Protein AF-0000000087634296 (afdb_homodimer)

Sequence (290 aa):
ILSIIIIHYAPITDTGCQATNPSPQCDLANGWMTYGSNCYKFKSDTRKSWTSARHDCVADGADLVSITSQSPTGISMWMGGHDSMTEGGWEWTDGSPFRFIHWNAGNPDDYYGEDCLSMLINSGYWNDDNCEYKRGYICKRRGEKILSIIIIHYAPITDTGCQATNPSPQCDLANGWMTYGSNCYKFKSDTRKSWTSARHDCVADGADLVSITSQSPTGISMWMGGHDSMTEGGWEWTDGSPFRFIHWNAGNPDDYYGEDCLSMLINSGYWNDDNCEYKRGYICKRRGEK

pLDDT: mean 82.06, std 21.48, range [31.44, 98.88]

Secondary structure (DSSP, 8-state):
------------------------B--GGGT-EEETTEEEEEEEEEEE-HHHHHHHHHHTT-EE----S--S-PPEEEEEEE-SSSTT--EETT--------BPTT-S--TTS--EEEEETTT--EEEE-TTS-EEEEEEEEPP-/---------------------------GGGT-EEETTEEEEEEEEEEE-HHHHHHHHHHTT-EE----S--S---EEEEEEE-SSSTT--EETT--------BPTT-S--TTS--EEEEETTT--EEEE-TTS-EEEEEEEEPB-

Structure (mmCIF, N/CA/C/O backbone):
data_AF-0000000087634296-model_v1
#
loop_
_entity.id
_entity.type
_entity.pdbx_description
1 polymer 'C-type lectin domain-containing protein'
#
loop_
_atom_site.group_PDB
_atom_site.id
_atom_site.type_symbol
_atom_site.label_atom_id
_atom_site.label_alt_id
_atom_site.label_comp_id
_atom_site.label_asym_id
_atom_site.label_entity_id
_atom_site.label_seq_id
_atom_site.pdbx_PDB_ins_code
_atom_site.Cartn_x
_atom_site.Cartn_y
_atom_site.Cartn_z
_atom_site.occupancy
_atom_site.B_iso_or_equiv
_atom_site.auth_seq_id
_atom_site.auth_comp_id
_atom_site.auth_asym_id
_atom_site.auth_atom_id
_atom_site.pdbx_PDB_model_num
ATOM 1 N N . ILE A 1 1 ? 64.812 -37.188 -23.391 1 34.44 1 ILE A N 1
ATOM 2 C CA . ILE A 1 1 ? 64.438 -36.875 -22.031 1 34.44 1 ILE A CA 1
ATOM 3 C C . ILE A 1 1 ? 63.656 -35.562 -22.016 1 34.44 1 ILE A C 1
ATOM 5 O O . ILE A 1 1 ? 64.25 -34.5 -22.219 1 34.44 1 ILE A O 1
ATOM 9 N N . LEU A 1 2 ? 62.469 -35.469 -22.719 1 37.34 2 LEU A N 1
ATOM 10 C CA . LEU A 1 2 ? 61.594 -34.344 -22.922 1 37.34 2 LEU A CA 1
ATOM 11 C C . LEU A 1 2 ? 61 -33.844 -21.594 1 37.34 2 LEU A C 1
ATOM 13 O O . LEU A 1 2 ? 60.312 -34.594 -20.906 1 37.34 2 LEU A O 1
ATOM 17 N N . SER A 1 3 ? 61.75 -33.031 -20.891 1 34.69 3 SER A N 1
ATOM 18 C CA . SER A 1 3 ? 61.375 -32.438 -19.609 1 34.69 3 SER A CA 1
ATOM 19 C C . SER A 1 3 ? 60.031 -31.703 -19.703 1 34.69 3 SER A C 1
ATOM 21 O O . SER A 1 3 ? 59.906 -30.75 -20.484 1 34.69 3 SER A O 1
ATOM 23 N N . ILE A 1 4 ? 58.969 -32.438 -19.594 1 39.84 4 ILE A N 1
ATOM 24 C CA . ILE A 1 4 ? 57.625 -31.859 -19.547 1 39.84 4 ILE A CA 1
ATOM 25 C C . ILE A 1 4 ? 57.531 -30.875 -18.391 1 39.84 4 ILE A C 1
ATOM 27 O O . ILE A 1 4 ? 57.75 -31.234 -17.234 1 39.84 4 ILE A O 1
ATOM 31 N N . ILE A 1 5 ? 57.906 -29.641 -18.641 1 38.75 5 ILE A N 1
ATOM 32 C CA . ILE A 1 5 ? 57.719 -28.625 -17.609 1 38.75 5 ILE A CA 1
ATOM 33 C C . ILE A 1 5 ? 56.25 -28.625 -17.156 1 38.75 5 ILE A C 1
ATOM 35 O O . ILE A 1 5 ? 55.344 -28.375 -17.938 1 38.75 5 ILE A O 1
ATOM 39 N N . ILE A 1 6 ? 55.938 -29.453 -16.203 1 37.41 6 ILE A N 1
ATOM 40 C CA . ILE A 1 6 ? 54.625 -29.406 -15.57 1 37.41 6 ILE A CA 1
ATOM 41 C C . ILE A 1 6 ? 54.375 -28.031 -14.945 1 37.41 6 ILE A C 1
ATOM 43 O O . ILE A 1 6 ? 55.094 -27.625 -14.039 1 37.41 6 ILE A O 1
ATOM 47 N N . ILE A 1 7 ? 54.062 -27.062 -15.766 1 38.34 7 ILE A N 1
ATOM 48 C CA . ILE A 1 7 ? 53.656 -25.828 -15.117 1 38.34 7 ILE A CA 1
ATOM 49 C C . ILE A 1 7 ? 52.562 -26.094 -14.109 1 38.34 7 ILE A C 1
ATOM 51 O O . ILE A 1 7 ? 51.5 -26.594 -14.477 1 38.34 7 ILE A O 1
ATOM 55 N N . HIS A 1 8 ? 52.938 -26.406 -12.891 1 35.78 8 HIS A N 1
ATOM 56 C CA . HIS A 1 8 ? 51.969 -26.422 -11.82 1 35.78 8 HIS A CA 1
ATOM 57 C C . HIS A 1 8 ? 51.188 -25.109 -11.758 1 35.78 8 HIS A C 1
ATOM 59 O O . HIS A 1 8 ? 51.781 -24.047 -11.523 1 35.78 8 HIS A O 1
ATOM 65 N N . TYR A 1 9 ? 50.25 -24.859 -12.656 1 32.81 9 TYR A N 1
ATOM 66 C CA . TYR A 1 9 ? 49.406 -23.719 -12.359 1 32.81 9 TYR A CA 1
ATOM 67 C C . TYR A 1 9 ? 48.906 -23.766 -10.914 1 32.81 9 TYR A C 1
ATOM 69 O O . TYR A 1 9 ? 48.312 -24.75 -10.5 1 32.81 9 TYR A O 1
ATOM 77 N N . ALA A 1 10 ? 49.688 -23.219 -9.992 1 38.09 10 ALA A N 1
ATOM 78 C CA . ALA A 1 10 ? 49.125 -23.047 -8.664 1 38.09 10 ALA A CA 1
ATOM 79 C C . ALA A 1 10 ? 47.719 -22.5 -8.742 1 38.09 10 ALA A C 1
ATOM 81 O O . ALA A 1 10 ? 47.406 -21.656 -9.586 1 38.09 10 ALA A O 1
ATOM 82 N N . PRO A 1 11 ? 46.75 -23.328 -8.367 1 34.91 11 PRO A N 1
ATOM 83 C CA . PRO A 1 11 ? 45.375 -22.781 -8.352 1 34.91 11 PRO A CA 1
ATOM 84 C C . PRO A 1 11 ? 45.344 -21.375 -7.754 1 34.91 11 PRO A C 1
ATOM 86 O O . PRO A 1 11 ? 46.031 -21.094 -6.777 1 34.91 11 PRO A O 1
ATOM 89 N N . ILE A 1 12 ? 45.281 -20.328 -8.594 1 35.78 12 ILE A N 1
ATOM 90 C CA . ILE A 1 12 ? 44.938 -19.016 -8.062 1 35.78 12 ILE A CA 1
ATOM 91 C C . ILE A 1 12 ? 43.875 -19.156 -6.977 1 35.78 12 ILE A C 1
ATOM 93 O O . ILE A 1 12 ? 42.812 -19.719 -7.215 1 35.78 12 ILE A O 1
ATOM 97 N N . THR A 1 13 ? 44.344 -19.453 -5.777 1 33.75 13 THR A N 1
ATOM 98 C CA . THR A 1 13 ? 43.406 -19.281 -4.668 1 33.75 13 THR A CA 1
ATOM 99 C C . THR A 1 13 ? 42.625 -17.984 -4.824 1 33.75 13 THR A C 1
ATOM 101 O O . THR A 1 13 ? 43.188 -16.891 -4.848 1 33.75 13 THR A O 1
ATOM 104 N N . ASP A 1 14 ? 41.75 -17.969 -5.828 1 31.44 14 ASP A N 1
ATOM 105 C CA . ASP A 1 14 ? 40.812 -16.875 -5.816 1 31.44 14 ASP A CA 1
ATOM 106 C C . ASP A 1 14 ? 40.406 -16.5 -4.391 1 31.44 14 ASP A C 1
ATOM 108 O O . ASP A 1 14 ? 39.625 -17.203 -3.742 1 31.44 14 ASP A O 1
ATOM 112 N N . THR A 1 15 ? 41.406 -16.031 -3.613 1 33.38 15 THR A N 1
ATOM 113 C CA . THR A 1 15 ? 41.25 -15.57 -2.24 1 33.38 15 THR A CA 1
ATOM 114 C C . THR A 1 15 ? 39.906 -14.852 -2.062 1 33.38 15 THR A C 1
ATOM 116 O O . THR A 1 15 ? 39.156 -15.156 -1.139 1 33.38 15 THR A O 1
ATOM 119 N N . GLY A 1 16 ? 40.031 -13.445 -2.141 1 33.62 16 GLY A N 1
ATOM 120 C CA . GLY A 1 16 ? 39.344 -12.453 -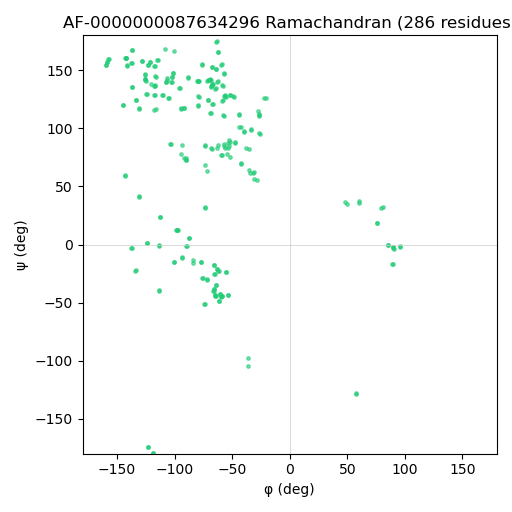1.316 1 33.62 16 GLY A CA 1
ATOM 121 C C . GLY A 1 16 ? 37.875 -12.312 -1.634 1 33.62 16 GLY A C 1
ATOM 122 O O . GLY A 1 16 ? 37.5 -11.898 -2.734 1 33.62 16 GLY A O 1
ATOM 123 N N . CYS A 1 17 ? 37.031 -13.234 -1.487 1 33.75 17 CYS A N 1
ATOM 124 C CA . CYS A 1 17 ? 35.625 -12.867 -1.429 1 33.75 17 CYS A CA 1
ATOM 125 C C . CYS A 1 17 ? 35.438 -11.484 -0.821 1 33.75 17 CYS A C 1
ATOM 127 O O . CYS A 1 17 ? 35.719 -11.281 0.366 1 33.75 17 CYS A O 1
ATOM 129 N N . GLN A 1 18 ? 36.094 -10.383 -1.395 1 32.12 18 GLN A N 1
ATOM 130 C CA . GLN A 1 18 ? 35.812 -9.039 -0.911 1 32.12 18 GLN A CA 1
ATOM 131 C C . GLN A 1 18 ? 34.406 -8.945 -0.309 1 32.12 18 GLN A C 1
ATOM 133 O O . GLN A 1 18 ? 33.438 -9.406 -0.913 1 32.12 18 GLN A O 1
ATOM 138 N N . ALA A 1 19 ? 34.25 -8.773 0.995 1 35.97 19 ALA A N 1
ATOM 139 C CA . ALA A 1 19 ? 33.062 -8.336 1.747 1 35.97 19 ALA A CA 1
ATOM 140 C C . ALA A 1 19 ? 32.219 -7.367 0.931 1 35.97 19 ALA A C 1
ATOM 142 O O . ALA A 1 19 ? 32.656 -6.25 0.636 1 35.97 19 ALA A O 1
ATOM 143 N N . THR A 1 20 ? 31.672 -7.707 -0.193 1 39.22 20 THR A N 1
ATOM 144 C CA . THR A 1 20 ? 30.688 -6.836 -0.83 1 39.22 20 THR A CA 1
ATOM 145 C C . THR A 1 20 ? 29.953 -6 0.211 1 39.22 20 THR A C 1
ATOM 147 O O . THR A 1 20 ? 29.797 -6.426 1.358 1 39.22 20 THR A O 1
ATOM 150 N N . ASN A 1 21 ? 30.125 -4.676 0.185 1 42.28 21 ASN A N 1
ATOM 151 C CA . ASN A 1 21 ? 29.344 -3.738 0.989 1 42.28 21 ASN A CA 1
ATOM 152 C C . ASN A 1 21 ? 27.969 -4.297 1.325 1 42.28 21 ASN A C 1
ATOM 154 O O . ASN A 1 21 ? 27.219 -4.695 0.43 1 42.28 21 ASN A O 1
ATOM 158 N N . PRO A 1 22 ? 27.766 -4.879 2.426 1 44.88 22 PRO A N 1
ATOM 159 C CA . PRO A 1 22 ? 26.469 -5.469 2.771 1 44.88 22 PRO A CA 1
ATOM 160 C C . PRO A 1 22 ? 25.297 -4.609 2.32 1 44.88 22 PRO A C 1
ATOM 162 O O . PRO A 1 22 ? 25.375 -3.381 2.332 1 44.88 22 PRO A O 1
ATOM 165 N N . SER A 1 23 ? 24.578 -4.789 1.185 1 50.84 23 SER A N 1
ATOM 166 C CA . SER A 1 23 ? 23.297 -4.148 0.912 1 50.84 23 SER A CA 1
ATOM 167 C C . SER A 1 23 ? 22.609 -3.715 2.201 1 50.84 23 SER A C 1
ATOM 169 O O . SER A 1 23 ? 22.844 -4.297 3.264 1 50.84 23 SER A O 1
ATOM 171 N N . PRO A 1 24 ? 22.219 -2.379 2.303 1 56.38 24 PRO A N 1
ATOM 172 C CA . PRO A 1 24 ? 21.516 -1.923 3.506 1 56.38 24 PRO A CA 1
ATOM 173 C C . PRO A 1 24 ? 20.609 -2.996 4.109 1 56.38 24 PRO A C 1
ATOM 175 O O . PRO A 1 24 ? 19.891 -3.678 3.379 1 56.38 24 PRO A O 1
ATOM 178 N N . GLN A 1 25 ? 21.156 -3.689 5.184 1 76.5 25 GLN A N 1
ATOM 179 C CA . GLN A 1 25 ? 20.422 -4.828 5.742 1 76.5 25 GLN A CA 1
ATOM 180 C C . GLN A 1 25 ? 19.219 -4.367 6.543 1 76.5 25 GLN A C 1
ATOM 182 O O . GLN A 1 25 ? 19.344 -3.594 7.492 1 76.5 25 GLN A O 1
ATOM 187 N N . CYS A 1 26 ? 18.125 -4.148 5.934 1 86.06 26 CYS A N 1
ATOM 188 C CA . CYS A 1 26 ? 16.875 -3.877 6.652 1 86.06 26 CYS A CA 1
ATOM 189 C C . CYS A 1 26 ? 16.516 -5.035 7.57 1 86.06 26 CYS A C 1
ATOM 191 O O . CYS A 1 26 ? 16.891 -6.184 7.309 1 86.06 26 CYS A O 1
ATOM 193 N N . ASP A 1 27 ? 16.078 -4.758 8.766 1 85.25 27 ASP A N 1
ATOM 194 C CA . ASP A 1 27 ? 15.617 -5.766 9.711 1 85.25 27 ASP A CA 1
ATOM 195 C C . ASP A 1 27 ? 14.32 -6.41 9.234 1 85.25 27 ASP A C 1
ATOM 197 O O . ASP A 1 27 ? 13.234 -6.074 9.719 1 85.25 27 ASP A O 1
ATOM 201 N N . LEU A 1 28 ? 14.438 -7.363 8.383 1 77.69 28 LEU A N 1
ATOM 202 C CA . LEU A 1 28 ? 13.273 -7.992 7.781 1 77.69 28 LEU A CA 1
ATOM 203 C C . LEU A 1 28 ? 12.43 -8.703 8.836 1 77.69 28 LEU A C 1
ATOM 205 O O . LEU A 1 28 ? 11.211 -8.781 8.711 1 77.69 28 LEU A O 1
ATOM 209 N N . ALA A 1 29 ? 13.094 -9.266 9.82 1 77.31 29 ALA A N 1
ATOM 210 C CA . ALA A 1 29 ? 12.422 -10.016 10.875 1 77.31 29 ALA A CA 1
ATOM 211 C C . ALA A 1 29 ? 11.484 -9.125 11.68 1 77.31 29 ALA A C 1
ATOM 213 O O . ALA A 1 29 ? 10.508 -9.602 12.266 1 77.31 29 ALA A O 1
ATOM 214 N N . ASN A 1 30 ? 11.766 -7.852 11.586 1 82.75 30 ASN A N 1
ATOM 215 C CA . ASN A 1 30 ? 10.93 -6.93 12.359 1 82.75 30 ASN A CA 1
ATOM 216 C C . ASN A 1 30 ? 10.086 -6.047 11.445 1 82.75 30 ASN A C 1
ATOM 218 O O . ASN A 1 30 ? 9.797 -4.895 11.773 1 82.75 30 ASN A O 1
ATOM 222 N N . GLY A 1 31 ? 9.836 -6.48 10.281 1 81.69 31 GLY A N 1
ATOM 223 C CA . GLY A 1 31 ? 8.805 -5.887 9.453 1 81.69 31 GLY A CA 1
ATOM 224 C C . GLY A 1 31 ? 9.344 -4.855 8.477 1 81.69 31 GLY A C 1
ATOM 225 O O . GLY A 1 31 ? 8.578 -4.258 7.711 1 81.69 31 GLY A O 1
ATOM 226 N N . TRP A 1 32 ? 10.586 -4.645 8.547 1 87.56 32 TRP A N 1
ATOM 227 C CA . TRP A 1 32 ? 11.156 -3.719 7.57 1 87.56 32 TRP A CA 1
ATOM 228 C C . TRP A 1 32 ? 11.375 -4.406 6.227 1 87.56 32 TRP A C 1
ATOM 230 O O . TRP A 1 32 ? 11.789 -5.566 6.176 1 87.56 32 TRP A O 1
ATOM 240 N N . MET A 1 33 ? 11.07 -3.619 5.195 1 83.88 33 MET A N 1
ATOM 241 C CA . MET A 1 33 ? 11.266 -4.102 3.834 1 83.88 33 MET A CA 1
ATOM 242 C C . MET A 1 33 ? 12.312 -3.26 3.107 1 83.88 33 MET A C 1
ATOM 244 O O . MET A 1 33 ? 12.383 -2.045 3.301 1 83.88 33 MET A O 1
ATOM 248 N N . THR A 1 34 ? 13.031 -3.984 2.312 1 81.81 34 THR A N 1
ATOM 249 C CA . THR A 1 34 ? 14.086 -3.281 1.594 1 81.81 34 THR A CA 1
ATOM 250 C C . THR A 1 34 ? 13.609 -2.867 0.204 1 81.81 34 THR A C 1
ATOM 252 O O . THR A 1 34 ? 12.953 -3.645 -0.49 1 81.81 34 THR A O 1
ATOM 255 N N . TYR A 1 35 ? 13.906 -1.645 -0.109 1 81 35 TYR A N 1
ATOM 256 C CA . TYR A 1 35 ? 13.781 -1.154 -1.477 1 81 35 TYR A CA 1
ATOM 257 C C . TYR A 1 35 ? 14.883 -0.15 -1.799 1 81 35 TYR A C 1
ATOM 259 O O . TYR A 1 35 ? 14.953 0.918 -1.188 1 81 35 TYR A O 1
ATOM 267 N N . GLY A 1 36 ? 15.57 -0.635 -2.818 1 80.69 36 GLY A N 1
ATOM 268 C CA . GLY A 1 36 ? 16.766 0.166 -3.064 1 80.69 36 GLY A CA 1
ATOM 269 C C . GLY A 1 36 ? 17.672 0.265 -1.856 1 80.69 36 GLY A C 1
ATOM 270 O O . GLY A 1 36 ? 18.031 -0.75 -1.254 1 80.69 36 GLY A O 1
ATOM 271 N N . SER A 1 37 ? 18.031 1.469 -1.496 1 85.25 37 SER A N 1
ATOM 272 C CA . SER A 1 37 ? 18.938 1.689 -0.376 1 85.25 37 SER A CA 1
ATOM 273 C C . SER A 1 37 ? 18.172 2.027 0.899 1 85.25 37 SER A C 1
ATOM 275 O O . SER A 1 37 ? 18.766 2.42 1.903 1 85.25 37 SER A O 1
ATOM 277 N N . ASN A 1 38 ? 16.875 1.812 0.835 1 89.69 38 ASN A N 1
ATOM 278 C CA . ASN A 1 38 ? 16.047 2.232 1.965 1 89.69 38 ASN A CA 1
ATOM 279 C C . ASN A 1 38 ? 15.25 1.066 2.535 1 89.69 38 ASN A C 1
ATOM 281 O O . ASN A 1 38 ? 15.047 0.056 1.86 1 89.69 38 ASN A O 1
ATOM 285 N N . CYS A 1 39 ? 14.953 1.252 3.783 1 90.81 39 CYS A N 1
ATOM 286 C CA . CYS A 1 39 ? 14.055 0.336 4.473 1 90.81 39 CYS A CA 1
ATOM 287 C C . CYS A 1 39 ? 12.695 0.988 4.719 1 90.81 39 CYS A C 1
ATOM 289 O O . CYS A 1 39 ? 12.625 2.17 5.062 1 90.81 39 CYS A O 1
ATOM 291 N N . TYR A 1 40 ? 11.719 0.175 4.527 1 90.5 40 TYR A N 1
ATOM 292 C CA . TYR A 1 40 ? 10.344 0.645 4.688 1 90.5 40 TYR A CA 1
ATOM 293 C C . TYR A 1 40 ? 9.578 -0.239 5.664 1 90.5 40 TYR A C 1
ATOM 295 O O . TYR A 1 40 ? 9.797 -1.452 5.715 1 90.5 40 TYR A O 1
ATOM 303 N N . LYS A 1 41 ? 8.766 0.39 6.418 1 89.25 41 LYS A N 1
ATOM 304 C CA . LYS A 1 41 ? 7.852 -0.347 7.289 1 89.25 41 LYS A CA 1
ATOM 305 C C . LYS A 1 41 ? 6.434 0.206 7.199 1 89.25 41 LYS A C 1
ATOM 307 O O . LYS A 1 41 ? 6.215 1.405 7.387 1 89.25 41 LYS A O 1
ATOM 312 N N . PHE A 1 42 ? 5.508 -0.7 6.867 1 88.81 42 PHE A N 1
ATOM 313 C CA . PHE A 1 42 ? 4.094 -0.35 6.793 1 88.81 42 PHE A CA 1
ATOM 314 C C . PHE A 1 42 ? 3.402 -0.607 8.125 1 88.81 42 PHE A C 1
ATOM 316 O O . PHE A 1 42 ? 3.396 -1.736 8.617 1 88.81 42 PHE A O 1
ATOM 323 N N . LYS A 1 43 ? 2.906 0.463 8.703 1 88.25 43 LYS A N 1
ATOM 324 C CA . LYS A 1 43 ? 2.148 0.353 9.945 1 88.25 43 LYS A CA 1
ATOM 325 C C . LYS A 1 43 ? 0.65 0.494 9.688 1 88.25 43 LYS A C 1
ATOM 327 O O . LYS A 1 43 ? 0.081 1.57 9.883 1 88.25 43 LYS A O 1
ATOM 332 N N . SER A 1 44 ? 0.045 -0.649 9.367 1 81 44 SER A N 1
ATOM 333 C CA . SER A 1 44 ? -1.36 -0.624 8.977 1 81 44 SER A CA 1
ATOM 334 C C . SER A 1 44 ? -2.262 -1.059 10.133 1 81 44 SER A C 1
ATOM 336 O O . SER A 1 44 ? -3.477 -0.854 10.086 1 81 44 SER A O 1
ATOM 338 N N . ASP A 1 45 ? -1.644 -1.667 11.141 1 77.31 45 ASP A N 1
ATOM 339 C CA . ASP A 1 45 ? -2.43 -2.232 12.234 1 77.31 45 ASP A CA 1
ATOM 340 C C . ASP A 1 45 ? -2.77 -1.168 13.273 1 77.31 45 ASP A C 1
ATOM 342 O O . ASP A 1 45 ? -3.611 -1.392 14.148 1 77.31 45 ASP A O 1
ATOM 346 N N . THR A 1 46 ? -2.088 -0.086 13.219 1 80.12 46 THR A N 1
ATOM 347 C CA . THR A 1 46 ? -2.342 1.026 14.125 1 80.12 46 THR A CA 1
ATOM 348 C C . THR A 1 46 ? -2.77 2.27 13.352 1 80.12 46 THR A C 1
ATOM 350 O O . THR A 1 46 ? -2.26 2.535 12.258 1 80.12 46 THR A O 1
ATOM 353 N N . ARG A 1 47 ? -3.781 2.943 13.875 1 88.62 47 ARG A N 1
ATOM 354 C CA . ARG A 1 47 ? -4.227 4.203 13.289 1 88.62 47 ARG A CA 1
ATOM 355 C C . ARG A 1 47 ? -3.883 5.379 14.195 1 88.62 47 ARG A C 1
ATOM 357 O O . ARG A 1 47 ? -4.168 5.352 15.391 1 88.62 47 ARG A O 1
ATOM 364 N N . LYS A 1 48 ? -3.254 6.328 13.594 1 95.06 48 LYS A N 1
ATOM 365 C CA . LYS A 1 48 ? -2.793 7.477 14.375 1 95.06 48 LYS A CA 1
ATOM 366 C C . LYS A 1 48 ? -2.947 8.773 13.586 1 95.06 48 LYS A C 1
ATOM 368 O O . LYS A 1 48 ? -3.119 8.742 12.359 1 95.06 48 LYS A O 1
ATOM 373 N N . SER A 1 49 ? -2.938 9.836 14.328 1 98.06 49 SER A N 1
ATOM 374 C CA . SER A 1 49 ? -2.785 11.125 13.664 1 98.06 49 SER A CA 1
ATOM 375 C C . SER A 1 49 ? -1.441 11.219 12.945 1 98.06 49 SER A C 1
ATOM 377 O O . SER A 1 49 ? -0.548 10.406 13.18 1 98.06 49 SER A O 1
ATOM 379 N N . TRP A 1 50 ? -1.364 12.211 12.102 1 98.62 50 TRP A N 1
ATOM 380 C CA . TRP A 1 50 ? -0.13 12.383 11.344 1 98.62 50 TRP A CA 1
ATOM 381 C C . TRP A 1 50 ? 1.058 12.594 12.281 1 98.62 50 TRP A C 1
ATOM 383 O O . TRP A 1 50 ? 2.104 11.961 12.117 1 98.62 50 TRP A O 1
ATOM 393 N N . THR A 1 51 ? 0.818 13.469 13.289 1 98.69 51 THR A N 1
ATOM 394 C CA . THR A 1 51 ? 1.886 13.789 14.227 1 98.69 51 THR A CA 1
ATOM 395 C C . THR A 1 51 ? 2.289 12.547 15.023 1 98.69 51 THR A C 1
ATOM 397 O O . THR A 1 51 ? 3.479 12.273 15.195 1 98.69 51 THR A O 1
ATOM 400 N N . SER A 1 52 ? 1.323 11.828 15.477 1 98.56 52 SER A N 1
ATOM 401 C CA . SER A 1 52 ? 1.605 10.617 16.234 1 98.56 52 SER A CA 1
ATOM 402 C C . SER A 1 52 ? 2.275 9.555 15.367 1 98.56 52 SER A C 1
ATOM 404 O O . SER A 1 52 ? 3.15 8.828 15.836 1 98.56 52 SER A O 1
ATOM 406 N N . ALA A 1 53 ? 1.845 9.414 14.148 1 98.12 53 ALA A N 1
ATOM 407 C CA . ALA A 1 53 ? 2.461 8.492 13.203 1 98.12 53 ALA A CA 1
ATOM 408 C C . ALA A 1 53 ? 3.934 8.828 12.984 1 98.12 53 ALA A C 1
ATOM 410 O O . ALA A 1 53 ? 4.789 7.938 13.008 1 98.12 53 ALA A O 1
ATOM 411 N N . ARG A 1 54 ? 4.207 10.102 12.828 1 98.62 54 ARG A N 1
ATOM 412 C CA . ARG A 1 54 ? 5.598 10.492 12.641 1 98.62 54 ARG A CA 1
ATOM 413 C C . ARG A 1 54 ? 6.43 10.188 13.883 1 98.62 54 ARG A C 1
ATOM 415 O O . ARG A 1 54 ? 7.562 9.719 13.781 1 98.62 54 ARG A O 1
ATOM 422 N N . HIS A 1 55 ? 5.84 10.508 15 1 98.62 55 HIS A N 1
ATOM 423 C CA . HIS A 1 55 ? 6.539 10.211 16.25 1 98.62 55 HIS A CA 1
ATOM 424 C C . HIS A 1 55 ? 6.953 8.742 16.312 1 98.62 55 HIS A C 1
ATOM 426 O O . HIS A 1 55 ? 8.078 8.43 16.703 1 98.62 55 HIS A O 1
ATOM 432 N N . ASP A 1 56 ? 6.105 7.852 15.938 1 97.5 56 ASP A N 1
ATOM 433 C CA . ASP A 1 56 ? 6.391 6.422 15.945 1 97.5 56 ASP A CA 1
ATOM 434 C C . ASP A 1 56 ? 7.562 6.09 15.023 1 97.5 56 ASP A C 1
ATOM 436 O O . ASP A 1 56 ? 8.453 5.32 15.391 1 97.5 56 ASP A O 1
ATOM 440 N N . CYS A 1 57 ? 7.492 6.621 13.789 1 97.38 57 CYS A N 1
ATOM 441 C CA . CYS A 1 57 ? 8.562 6.344 12.828 1 97.38 57 CYS A CA 1
ATOM 442 C C . CYS A 1 57 ? 9.898 6.859 13.344 1 97.38 57 CYS A C 1
ATOM 444 O O . CYS A 1 57 ? 10.906 6.16 13.266 1 97.38 57 CYS A O 1
ATOM 446 N N . VAL A 1 58 ? 9.898 8.047 13.922 1 98.12 58 VAL A N 1
ATOM 447 C CA . VAL A 1 58 ? 11.125 8.656 14.438 1 98.12 58 VAL A CA 1
ATOM 448 C C . VAL A 1 58 ? 11.664 7.832 15.602 1 98.12 58 VAL A C 1
ATOM 450 O O . VAL A 1 58 ? 12.875 7.625 15.711 1 98.12 58 VAL A O 1
ATOM 453 N N . ALA A 1 59 ? 10.805 7.336 16.406 1 97.19 59 ALA A N 1
ATOM 454 C CA . ALA A 1 59 ? 11.211 6.5 17.531 1 97.19 59 ALA A CA 1
ATOM 455 C C . ALA A 1 59 ? 11.914 5.23 17.062 1 97.19 59 ALA A C 1
ATOM 457 O O . ALA A 1 59 ? 12.734 4.66 17.781 1 97.19 59 ALA A O 1
ATOM 458 N N . ASP A 1 60 ? 11.672 4.828 15.836 1 93.56 60 ASP A N 1
ATOM 459 C CA . ASP A 1 60 ? 12.273 3.629 15.258 1 93.56 60 ASP A CA 1
ATOM 460 C C . ASP A 1 60 ? 13.492 3.982 14.414 1 93.56 60 ASP A C 1
ATOM 462 O O . ASP A 1 60 ? 13.969 3.162 13.625 1 93.56 60 ASP A O 1
ATOM 466 N N . GLY A 1 61 ? 13.992 5.195 14.5 1 94.88 61 GLY A N 1
ATOM 467 C CA . GLY A 1 61 ? 15.148 5.625 13.719 1 94.88 61 GLY A CA 1
ATOM 468 C C . GLY A 1 61 ? 14.812 5.902 12.266 1 94.88 61 GLY A C 1
ATOM 469 O O . GLY A 1 61 ? 15.695 5.875 11.406 1 94.88 61 GLY A O 1
ATOM 470 N N . ALA A 1 62 ? 13.57 6.078 12.039 1 96.75 62 ALA A N 1
ATOM 471 C CA . ALA A 1 62 ? 13.062 6.355 10.695 1 96.75 62 ALA A CA 1
ATOM 472 C C . ALA A 1 62 ? 12.281 7.668 10.664 1 96.75 62 ALA A C 1
ATOM 474 O O . ALA A 1 62 ? 12.414 8.492 11.57 1 96.75 62 ALA A O 1
ATOM 475 N N . ASP A 1 63 ? 11.656 8.008 9.562 1 98.12 63 ASP A N 1
ATOM 476 C CA . ASP A 1 63 ? 10.648 9.055 9.398 1 98.12 63 ASP A CA 1
ATOM 477 C C . ASP A 1 63 ? 9.5 8.578 8.523 1 98.12 63 ASP A C 1
ATOM 479 O O . ASP A 1 63 ? 9.57 7.504 7.926 1 98.12 63 ASP A O 1
ATOM 483 N N . LEU A 1 64 ? 8.43 9.367 8.531 1 98.06 64 LEU A N 1
ATOM 484 C CA . LEU A 1 64 ? 7.41 9.07 7.531 1 98.06 64 LEU A CA 1
ATOM 485 C C . LEU A 1 64 ? 8 9.117 6.125 1 98.06 64 LEU A C 1
ATOM 487 O O . LEU A 1 64 ? 8.875 9.938 5.84 1 98.06 64 LEU A O 1
ATOM 491 N N . VAL A 1 65 ? 7.457 8.273 5.27 1 95.38 65 VAL A N 1
ATOM 492 C CA . VAL A 1 65 ? 8.062 8.023 3.967 1 95.38 65 VAL A CA 1
ATOM 493 C C . VAL A 1 65 ? 7.961 9.273 3.1 1 95.38 65 VAL A C 1
ATOM 495 O O . VAL A 1 65 ? 6.949 9.984 3.127 1 95.38 65 VAL A O 1
ATOM 498 N N . SER A 1 66 ? 9.031 9.547 2.439 1 95.56 66 SER A N 1
ATOM 499 C CA . SER A 1 66 ? 9.062 10.492 1.323 1 95.56 66 SER A CA 1
ATOM 500 C C . SER A 1 66 ? 9.188 9.758 -0.009 1 95.56 66 SER A C 1
ATOM 502 O O . SER A 1 66 ? 9.812 8.703 -0.086 1 95.56 66 SER A O 1
ATOM 504 N N . ILE A 1 67 ? 8.484 10.273 -0.999 1 90.19 67 ILE A N 1
ATOM 505 C CA . ILE A 1 67 ? 8.586 9.727 -2.35 1 90.19 67 ILE A CA 1
ATOM 506 C C . ILE A 1 67 ? 9.156 10.781 -3.291 1 90.19 67 ILE A C 1
ATOM 508 O O . ILE A 1 67 ? 8.523 11.812 -3.533 1 90.19 67 ILE A O 1
ATOM 512 N N . THR A 1 68 ? 10.32 10.438 -3.795 1 89.75 68 THR A N 1
ATOM 513 C CA . THR A 1 68 ? 11.031 11.461 -4.559 1 89.75 68 THR A CA 1
ATOM 514 C C . THR A 1 68 ? 11.125 11.062 -6.031 1 89.75 68 THR A C 1
ATOM 516 O O . THR A 1 68 ? 11.695 11.797 -6.84 1 89.75 68 THR A O 1
ATOM 519 N N . SER A 1 69 ? 10.586 9.883 -6.371 1 82 69 SER A N 1
ATOM 520 C CA . SER A 1 69 ? 10.555 9.438 -7.762 1 82 69 SER A CA 1
ATOM 521 C C . SER A 1 69 ? 9.484 8.367 -7.977 1 82 69 SER A C 1
ATOM 523 O O . SER A 1 69 ? 8.984 7.789 -7.012 1 82 69 SER A O 1
ATOM 525 N N . GLN A 1 70 ? 8.992 8.273 -9.227 1 73.56 70 GLN A N 1
ATOM 526 C CA . GLN A 1 70 ? 8.055 7.215 -9.578 1 73.56 70 GLN A CA 1
ATOM 527 C C . GLN A 1 70 ? 8.766 5.867 -9.68 1 73.56 70 GLN A C 1
ATOM 529 O O . GLN A 1 70 ? 8.125 4.844 -9.945 1 73.56 70 GLN A O 1
ATOM 534 N N . SER A 1 71 ? 9.719 5.605 -8.984 1 62.62 71 SER A N 1
ATOM 535 C CA . SER A 1 71 ? 10.469 4.395 -9.305 1 62.62 71 SER A CA 1
ATOM 536 C C . SER A 1 71 ? 9.531 3.201 -9.484 1 62.62 71 SER A C 1
ATOM 538 O O . SER A 1 71 ? 8.641 2.979 -8.664 1 62.62 71 SER A O 1
ATOM 540 N N . PRO A 1 72 ? 9.734 2.49 -10.719 1 55.22 72 PRO A N 1
ATOM 541 C CA . PRO A 1 72 ? 9 1.25 -10.992 1 55.22 72 PRO A CA 1
ATOM 542 C C . PRO A 1 72 ? 9.195 0.197 -9.906 1 55.22 72 PRO A C 1
ATOM 544 O O . PRO A 1 72 ? 8.383 -0.718 -9.766 1 55.22 72 PRO A O 1
ATOM 547 N N . THR A 1 73 ? 10.266 0.383 -9.273 1 57.28 73 THR A N 1
ATOM 548 C CA . THR A 1 73 ? 10.602 -0.688 -8.344 1 57.28 73 THR A CA 1
ATOM 549 C C . THR A 1 73 ? 10.102 -0.36 -6.941 1 57.28 73 THR A C 1
ATOM 551 O O . THR A 1 73 ? 10.602 0.569 -6.301 1 57.28 73 THR A O 1
ATOM 554 N N . GLY A 1 74 ? 8.852 -0.558 -6.824 1 72.62 74 GLY A N 1
ATOM 555 C CA . GLY A 1 74 ? 8.25 -0.286 -5.527 1 72.62 74 GLY A CA 1
ATOM 556 C C . GLY A 1 74 ? 8.023 -1.537 -4.703 1 72.62 74 GLY A C 1
ATOM 557 O O . GLY A 1 74 ? 8.367 -2.641 -5.129 1 72.62 74 GLY A O 1
ATOM 558 N N . ILE A 1 75 ? 7.75 -1.302 -3.48 1 80.75 75 ILE A N 1
ATOM 559 C CA . ILE A 1 75 ? 7.367 -2.398 -2.598 1 80.75 75 ILE A CA 1
ATOM 560 C C . ILE A 1 75 ? 6.137 -3.107 -3.158 1 80.75 75 ILE A C 1
ATOM 562 O O . ILE A 1 75 ? 5.137 -2.465 -3.49 1 80.75 75 ILE A O 1
ATOM 566 N N . SER A 1 76 ? 6.363 -4.488 -3.33 1 89.56 76 SER A N 1
ATOM 567 C CA . SER A 1 76 ? 5.27 -5.293 -3.865 1 89.56 76 SER A CA 1
ATOM 568 C C . SER A 1 76 ? 4.582 -6.094 -2.764 1 89.56 76 SER A C 1
ATOM 570 O O . SER A 1 76 ? 5.242 -6.605 -1.857 1 89.56 76 SER A O 1
ATOM 572 N N . MET A 1 77 ? 3.256 -6.133 -2.906 1 92.12 77 MET A N 1
ATOM 573 C CA . MET A 1 77 ? 2.459 -6.973 -2.014 1 92.12 77 MET A CA 1
ATOM 574 C C . MET A 1 77 ? 1.573 -7.926 -2.811 1 92.12 77 MET A C 1
ATOM 576 O O . MET A 1 77 ? 1.059 -7.562 -3.869 1 92.12 77 MET A O 1
ATOM 580 N N . TRP A 1 78 ? 1.387 -9.117 -2.211 1 97 78 TRP A N 1
ATOM 581 C CA . TRP A 1 78 ? 0.541 -10.102 -2.873 1 97 78 TRP A CA 1
ATOM 582 C C . TRP A 1 78 ? -0.917 -9.656 -2.877 1 97 78 TRP A C 1
ATOM 584 O O . TRP A 1 78 ? -1.414 -9.125 -1.881 1 97 78 TRP A O 1
ATOM 594 N N . MET A 1 79 ? -1.559 -9.945 -3.984 1 97.12 79 MET A N 1
ATOM 595 C CA . MET A 1 79 ? -3.01 -9.93 -4.145 1 97.12 79 MET A CA 1
ATOM 596 C C . MET A 1 79 ? -3.535 -11.312 -4.512 1 97.12 79 MET A C 1
ATOM 598 O O . MET A 1 79 ? -2.756 -12.227 -4.781 1 97.12 79 MET A O 1
ATOM 602 N N . GLY A 1 80 ? -4.836 -11.391 -4.691 1 98.44 80 GLY A N 1
ATOM 603 C CA . GLY A 1 80 ? -5.449 -12.695 -4.875 1 98.44 80 GLY A CA 1
ATOM 604 C C . GLY A 1 80 ? -5.473 -13.148 -6.324 1 98.44 80 GLY A C 1
ATOM 605 O O . GLY A 1 80 ? -5.988 -14.219 -6.637 1 98.44 80 GLY A O 1
ATOM 606 N N . GLY A 1 81 ? -4.898 -12.453 -7.18 1 98.31 81 GLY A N 1
ATOM 607 C CA . GLY A 1 81 ? -4.926 -12.812 -8.594 1 98.31 81 GLY A CA 1
ATOM 608 C C . GLY A 1 81 ? -3.926 -13.891 -8.953 1 98.31 81 GLY A C 1
ATOM 609 O O . GLY A 1 81 ? -2.811 -13.914 -8.43 1 98.31 81 GLY A O 1
ATOM 610 N N . HIS A 1 82 ? -4.395 -14.781 -9.844 1 98.75 82 HIS A N 1
ATOM 611 C CA . HIS A 1 82 ? -3.502 -15.812 -10.352 1 98.75 82 HIS A CA 1
ATOM 612 C C . HIS A 1 82 ? -4.004 -16.375 -11.68 1 98.75 82 HIS A C 1
ATOM 614 O O . HIS A 1 82 ? -5.184 -16.219 -12.016 1 98.75 82 HIS A O 1
ATOM 620 N N . ASP A 1 83 ? -3.1 -16.922 -12.422 1 98.56 83 ASP A N 1
ATOM 621 C CA . ASP A 1 83 ? -3.482 -17.656 -13.633 1 98.56 83 ASP A CA 1
ATOM 622 C C . ASP A 1 83 ? -2.809 -19.016 -13.688 1 98.56 83 ASP A C 1
ATOM 624 O O . ASP A 1 83 ? -2.379 -19.469 -14.758 1 98.56 83 ASP A O 1
ATOM 628 N N . SER A 1 84 ? -2.775 -19.656 -12.57 1 97.19 84 SER A N 1
ATOM 629 C CA . SER A 1 84 ? -2.076 -20.922 -12.414 1 97.19 84 SER A CA 1
ATOM 630 C C . SER A 1 84 ? -2.875 -22.062 -13.031 1 97.19 84 SER A C 1
ATOM 632 O O . SER A 1 84 ? -2.312 -23.109 -13.375 1 97.19 84 SER A O 1
ATOM 634 N N . MET A 1 85 ? -4.148 -21.984 -13.086 1 96.19 85 MET A N 1
ATOM 635 C CA . MET A 1 85 ? -4.988 -23.031 -13.656 1 96.19 85 MET A CA 1
ATOM 636 C C . MET A 1 85 ? -4.891 -23.047 -15.18 1 96.19 85 MET A C 1
ATOM 638 O O . MET A 1 85 ? -4.762 -24.094 -15.797 1 96.19 85 MET A O 1
ATOM 642 N N . THR A 1 86 ? -5.082 -21.922 -15.773 1 96.56 86 THR A N 1
ATOM 643 C CA . THR A 1 86 ? -4.922 -21.672 -17.203 1 96.56 86 THR A CA 1
ATOM 644 C C . THR A 1 86 ? -4.07 -20.438 -17.453 1 96.56 86 THR A C 1
ATOM 646 O O . THR A 1 86 ? -4.469 -19.328 -17.109 1 96.56 86 THR A O 1
ATOM 649 N N . GLU A 1 87 ? -2.906 -20.688 -18.109 1 95.94 87 GLU A N 1
ATOM 650 C CA . GLU A 1 87 ? -2.053 -19.531 -18.391 1 95.94 87 GLU A CA 1
ATOM 651 C C . GLU A 1 87 ? -2.803 -18.484 -19.188 1 95.94 87 GLU A C 1
ATOM 653 O O . GLU A 1 87 ? -3.41 -18.781 -20.219 1 95.94 87 GLU A O 1
ATOM 658 N N . GLY A 1 88 ? -2.787 -17.219 -18.688 1 96.5 88 GLY A N 1
ATOM 659 C CA . GLY A 1 88 ? -3.51 -16.125 -19.328 1 96.5 88 GLY A CA 1
ATOM 660 C C . GLY A 1 88 ? -4.934 -15.977 -18.828 1 96.5 88 GLY A C 1
ATOM 661 O O . GLY A 1 88 ? -5.578 -14.953 -19.047 1 96.5 88 GLY A O 1
ATOM 662 N N . GLY A 1 89 ? -5.473 -16.938 -18.203 1 97.75 89 GLY A N 1
ATOM 663 C CA . GLY A 1 89 ? -6.805 -16.906 -17.609 1 97.75 89 GLY A CA 1
ATOM 664 C C . GLY A 1 89 ? -6.812 -16.422 -16.172 1 97.75 89 GLY A C 1
ATOM 665 O O . GLY A 1 89 ? -6.984 -17.219 -15.25 1 97.75 89 GLY A O 1
ATOM 666 N N . TRP A 1 90 ? -6.598 -15.164 -15.992 1 98.38 90 TRP A N 1
ATOM 667 C CA . TRP A 1 90 ? -6.48 -14.586 -14.656 1 98.38 90 TRP A CA 1
ATOM 668 C C . TRP A 1 90 ? -7.809 -14.664 -13.914 1 98.38 90 TRP A C 1
ATOM 670 O O . TRP A 1 90 ? -8.867 -14.422 -14.5 1 98.38 90 TRP A O 1
ATOM 680 N N . GLU A 1 91 ? -7.719 -15.023 -12.641 1 98.31 91 GLU A N 1
ATOM 681 C CA . GLU A 1 91 ? -8.875 -15.086 -11.75 1 98.31 91 GLU A CA 1
ATOM 682 C C . GLU A 1 91 ? -8.523 -14.594 -10.352 1 98.31 91 GLU A C 1
ATOM 684 O O . GLU A 1 91 ? -7.367 -14.664 -9.938 1 98.31 91 GLU A O 1
ATOM 689 N N . TRP A 1 92 ? -9.562 -14.133 -9.711 1 98.06 92 TRP A N 1
ATOM 690 C CA . TRP A 1 92 ? -9.422 -13.812 -8.297 1 98.06 92 TRP A CA 1
ATOM 691 C C . TRP A 1 92 ? -9.719 -15.039 -7.434 1 98.06 92 TRP A C 1
ATOM 693 O O . TRP A 1 92 ? -10.641 -15.805 -7.719 1 98.06 92 TRP A O 1
ATOM 703 N N . THR A 1 93 ? -8.977 -15.133 -6.387 1 98.38 93 THR A N 1
ATOM 704 C CA . THR A 1 93 ? -9.164 -16.266 -5.492 1 98.38 93 THR A CA 1
ATOM 705 C C . THR A 1 93 ? -10.539 -16.234 -4.836 1 98.38 93 THR A C 1
ATOM 707 O O . THR A 1 93 ? -11.086 -17.266 -4.465 1 98.38 93 THR A O 1
ATOM 710 N N . ASP A 1 94 ? -11.07 -15.086 -4.734 1 96.56 94 ASP A N 1
ATOM 711 C CA . ASP A 1 94 ? -12.359 -14.977 -4.051 1 96.56 94 ASP A CA 1
ATOM 712 C C . ASP A 1 94 ? -13.516 -15.148 -5.031 1 96.56 94 ASP A C 1
ATOM 714 O O . ASP A 1 94 ? -14.68 -15 -4.656 1 96.56 94 ASP A O 1
ATOM 718 N N . GLY A 1 95 ? -13.234 -15.32 -6.219 1 96.5 95 GLY A N 1
ATOM 719 C CA . GLY A 1 95 ? -14.258 -15.602 -7.211 1 96.5 95 GLY A CA 1
ATOM 720 C C . GLY A 1 95 ? -14.836 -14.352 -7.852 1 96.5 95 GLY A C 1
ATOM 721 O O . GLY A 1 95 ? -15.648 -14.438 -8.766 1 96.5 95 GLY A O 1
ATOM 722 N N . SER A 1 96 ? -14.43 -13.188 -7.434 1 95.38 96 SER A N 1
ATOM 723 C CA . SER A 1 96 ? -14.898 -11.961 -8.062 1 95.38 96 SER A CA 1
ATOM 724 C C . SER A 1 96 ? -14.547 -11.922 -9.547 1 95.38 96 SER A C 1
ATOM 726 O O . SER A 1 96 ? -13.586 -12.57 -9.977 1 95.38 96 SER A O 1
ATOM 728 N N . PRO A 1 97 ? -15.352 -11.148 -10.289 1 95.69 97 PRO A N 1
ATOM 729 C CA . PRO A 1 97 ? -15.008 -11.023 -11.711 1 95.69 97 PRO A CA 1
ATOM 730 C C . PRO A 1 97 ? -13.664 -10.328 -11.93 1 95.69 97 PRO A C 1
ATOM 732 O O . PRO A 1 97 ? -13.375 -9.32 -11.273 1 95.69 97 PRO A O 1
ATOM 735 N N . PHE A 1 98 ? -12.906 -10.914 -12.797 1 96.19 98 PHE A N 1
ATOM 736 C CA . PHE A 1 98 ? -11.633 -10.312 -13.148 1 96.19 98 PHE A CA 1
ATOM 737 C C . PHE A 1 98 ? -11.789 -9.391 -14.352 1 96.19 98 PHE A C 1
ATOM 739 O O . PHE A 1 98 ? -11.281 -9.68 -15.438 1 96.19 98 PHE A O 1
ATOM 746 N N . ARG A 1 99 ? -12.406 -8.203 -14.109 1 93.5 99 ARG A N 1
ATOM 747 C CA . ARG A 1 99 ? -12.758 -7.309 -15.211 1 93.5 99 ARG A CA 1
ATOM 748 C C . ARG A 1 99 ? -11.938 -6.02 -15.148 1 93.5 99 ARG A C 1
ATOM 750 O O . ARG A 1 99 ? -11.586 -5.453 -16.188 1 93.5 99 ARG A O 1
ATOM 757 N N . PHE A 1 100 ? -11.789 -5.59 -14.016 1 92.25 100 PHE A N 1
ATOM 758 C CA . PHE A 1 100 ? -10.914 -4.434 -13.867 1 92.25 100 PHE A CA 1
ATOM 759 C C . PHE A 1 100 ? -9.453 -4.852 -13.914 1 92.25 100 PHE A C 1
ATOM 761 O O . PHE A 1 100 ? -9.039 -5.773 -13.203 1 92.25 100 PHE A O 1
ATOM 768 N N . ILE A 1 101 ? -8.656 -4.176 -14.828 1 91.94 101 ILE A N 1
ATOM 769 C CA . ILE A 1 101 ? -7.246 -4.523 -14.969 1 91.94 101 ILE A CA 1
ATOM 770 C C . ILE A 1 101 ? -6.383 -3.279 -14.773 1 91.94 101 ILE A C 1
ATOM 772 O O . ILE A 1 101 ? -6.742 -2.191 -15.227 1 91.94 101 ILE A O 1
ATOM 776 N N . HIS A 1 102 ? -5.18 -3.443 -14.062 1 91.69 102 HIS A N 1
ATOM 777 C CA . HIS A 1 102 ? -4.238 -2.355 -13.836 1 91.69 102 HIS A CA 1
ATOM 778 C C . HIS A 1 102 ? -2.797 -2.848 -13.914 1 91.69 102 HIS A C 1
ATOM 780 O O . HIS A 1 102 ? -2.008 -2.619 -12.992 1 91.69 102 HIS A O 1
ATOM 786 N N . TRP A 1 103 ? -2.475 -3.371 -15.039 1 94.56 103 TRP A N 1
ATOM 787 C CA . TRP A 1 103 ? -1.161 -3.977 -15.234 1 94.56 103 TRP A CA 1
ATOM 788 C C . TRP A 1 103 ? -0.073 -2.91 -15.297 1 94.56 103 TRP A C 1
ATOM 790 O O . TRP A 1 103 ? -0.271 -1.844 -15.883 1 94.56 103 TRP A O 1
ATOM 800 N N . ASN A 1 104 ? 1.02 -3.258 -14.695 1 91.88 104 ASN A N 1
ATOM 801 C CA . ASN A 1 104 ? 2.23 -2.479 -14.938 1 91.88 104 ASN A CA 1
ATOM 802 C C . ASN A 1 104 ? 2.715 -2.635 -16.375 1 91.88 104 ASN A C 1
ATOM 804 O O . ASN A 1 104 ? 2.484 -3.668 -17 1 91.88 104 ASN A O 1
ATOM 808 N N . ALA A 1 105 ? 3.404 -1.579 -16.828 1 90.69 105 ALA A N 1
ATOM 809 C CA . ALA A 1 105 ? 3.959 -1.671 -18.172 1 90.69 105 ALA A CA 1
ATOM 810 C C . ALA A 1 105 ? 4.773 -2.949 -18.344 1 90.69 105 ALA A C 1
ATOM 812 O O . ALA A 1 105 ? 5.586 -3.295 -17.484 1 90.69 105 ALA A O 1
ATOM 813 N N . GLY A 1 106 ? 4.461 -3.688 -19.406 1 94.31 106 GLY A N 1
ATOM 814 C CA . GLY A 1 106 ? 5.188 -4.91 -19.703 1 94.31 106 GLY A CA 1
ATOM 815 C C . GLY A 1 106 ? 4.586 -6.137 -19.047 1 94.31 106 GLY A C 1
ATOM 816 O O . GLY A 1 106 ? 5.078 -7.254 -19.219 1 94.31 106 GLY A O 1
ATOM 817 N N . ASN A 1 107 ? 3.555 -5.945 -18.281 1 95.25 107 ASN A N 1
ATOM 818 C CA . ASN A 1 107 ? 2.889 -7.055 -17.609 1 95.25 107 ASN A CA 1
ATOM 819 C C . ASN A 1 107 ? 1.47 -7.258 -18.125 1 95.25 107 ASN A C 1
ATOM 821 O O . ASN A 1 107 ? 0.872 -6.34 -18.688 1 95.25 107 ASN A O 1
ATOM 825 N N . PRO A 1 108 ? 0.918 -8.453 -17.938 1 96.94 108 PRO A N 1
ATOM 826 C CA . PRO A 1 108 ? 1.623 -9.664 -17.516 1 96.94 108 PRO A CA 1
ATOM 827 C C . PRO A 1 108 ? 2.543 -10.219 -18.609 1 96.94 108 PRO A C 1
ATOM 829 O O . PRO A 1 108 ? 2.195 -10.188 -19.797 1 96.94 108 PRO A O 1
ATOM 832 N N . ASP A 1 109 ? 3.77 -10.75 -18.188 1 96.75 109 ASP A N 1
ATOM 833 C CA . ASP A 1 109 ? 4.711 -11.203 -19.219 1 96.75 109 ASP A CA 1
ATOM 834 C C . ASP A 1 109 ? 5.09 -12.664 -19 1 96.75 109 ASP A C 1
ATOM 836 O O . ASP A 1 109 ? 5.836 -13.242 -19.781 1 96.75 109 ASP A O 1
ATOM 840 N N . ASP A 1 110 ? 4.555 -13.336 -18 1 97.12 110 ASP A N 1
ATOM 841 C CA . ASP A 1 110 ? 4.816 -14.734 -17.656 1 97.12 110 ASP A CA 1
ATOM 842 C C . ASP A 1 110 ? 6.316 -15.016 -17.625 1 97.12 110 ASP A C 1
ATOM 844 O O . ASP A 1 110 ? 6.77 -16.062 -18.094 1 97.12 110 ASP A O 1
ATOM 848 N N . TYR A 1 111 ? 7.027 -14.008 -17.141 1 94.62 111 TYR A N 1
ATOM 849 C CA . TYR A 1 111 ? 8.477 -14.188 -17.047 1 94.62 111 TYR A CA 1
ATOM 850 C C . TYR A 1 111 ? 8.82 -15.391 -16.188 1 94.62 111 TYR A C 1
ATOM 852 O O . TYR A 1 111 ? 8.516 -15.414 -14.984 1 94.62 111 TYR A O 1
ATOM 860 N N . TYR A 1 112 ? 9.383 -16.5 -16.766 1 95.56 112 TYR A N 1
ATOM 861 C CA . TYR A 1 112 ? 9.789 -17.734 -16.125 1 95.56 112 TYR A CA 1
ATOM 862 C C . TYR A 1 112 ? 8.602 -18.422 -15.445 1 95.56 112 TYR A C 1
ATOM 864 O O . TYR A 1 112 ? 8.727 -18.938 -14.336 1 95.56 112 TYR A O 1
ATOM 872 N N . GLY A 1 113 ? 7.473 -18.297 -16.094 1 97 113 GLY A N 1
ATOM 873 C CA . GLY A 1 113 ? 6.324 -19.062 -15.648 1 97 113 GLY A CA 1
ATOM 874 C C . GLY A 1 113 ? 5.613 -18.438 -14.469 1 97 113 GLY A C 1
ATOM 875 O O . GLY A 1 113 ? 5.078 -19.156 -13.609 1 97 113 GLY A O 1
ATOM 876 N N . GLU A 1 114 ? 5.594 -17.141 -14.352 1 97.81 114 GLU A N 1
ATOM 877 C CA . GLU A 1 114 ? 4.895 -16.438 -13.289 1 97.81 114 GLU A CA 1
ATOM 878 C C . GLU A 1 114 ? 3.387 -16.672 -13.359 1 97.81 114 GLU A C 1
ATOM 880 O O . GLU A 1 114 ? 2.812 -16.688 -14.453 1 97.81 114 GLU A O 1
ATOM 885 N N . ASP A 1 115 ? 2.783 -16.844 -12.164 1 98.69 115 ASP A N 1
ATOM 886 C CA . ASP A 1 115 ? 1.358 -17.156 -12.172 1 98.69 115 ASP A CA 1
ATOM 887 C C . ASP A 1 115 ? 0.612 -16.359 -11.102 1 98.69 115 ASP A C 1
ATOM 889 O O . ASP A 1 115 ? -0.61 -16.484 -10.977 1 98.69 115 ASP A O 1
ATOM 893 N N . CYS A 1 116 ? 1.32 -15.609 -10.336 1 98.88 116 CYS A N 1
ATOM 894 C CA . CYS A 1 116 ? 0.694 -14.945 -9.195 1 98.88 116 CYS A CA 1
ATOM 895 C C . CYS A 1 116 ? 0.759 -13.43 -9.344 1 98.88 116 CYS A C 1
ATOM 897 O O . CYS A 1 116 ? 1.631 -12.906 -10.031 1 98.88 116 CYS A O 1
ATOM 899 N N . LEU A 1 117 ? -0.203 -12.766 -8.719 1 98.38 117 LEU A N 1
ATOM 900 C CA . LEU A 1 117 ? -0.371 -11.328 -8.906 1 98.38 117 LEU A CA 1
ATOM 901 C C . LEU A 1 117 ? 0.124 -10.562 -7.688 1 98.38 117 LEU A C 1
ATOM 903 O O . LEU A 1 117 ? -0.244 -10.883 -6.555 1 98.38 117 LEU A O 1
ATOM 907 N N . SER A 1 118 ? 1.02 -9.594 -7.883 1 96.5 118 SER A N 1
ATOM 908 C CA . SER A 1 118 ? 1.437 -8.641 -6.863 1 96.5 118 SER A CA 1
ATOM 909 C C . SER A 1 118 ? 1.159 -7.207 -7.305 1 96.5 118 SER A C 1
ATOM 911 O O . SER A 1 118 ? 1.003 -6.938 -8.492 1 96.5 118 SER A O 1
ATOM 913 N N . MET A 1 119 ? 1.05 -6.348 -6.332 1 92.06 119 MET A N 1
ATOM 914 C CA . MET A 1 119 ? 0.81 -4.93 -6.59 1 92.06 119 MET A CA 1
ATOM 915 C C . MET A 1 119 ? 1.975 -4.082 -6.09 1 92.06 119 MET A C 1
ATOM 917 O O . MET A 1 119 ? 2.49 -4.312 -4.992 1 92.06 119 MET A O 1
ATOM 921 N N . LEU A 1 120 ? 2.324 -3.152 -6.926 1 88.62 120 LEU A N 1
ATOM 922 C CA . LEU A 1 120 ? 3.27 -2.129 -6.488 1 88.62 120 LEU A CA 1
ATOM 923 C C . LEU A 1 120 ? 2.568 -1.064 -5.652 1 88.62 120 LEU A C 1
ATOM 925 O O . LEU A 1 120 ? 1.712 -0.335 -6.16 1 88.62 120 LEU A O 1
ATOM 929 N N . ILE A 1 121 ? 2.963 -0.89 -4.426 1 82.19 121 ILE A N 1
ATOM 930 C CA . ILE A 1 121 ? 2.213 -0.081 -3.469 1 82.19 121 ILE A CA 1
ATOM 931 C C . ILE A 1 121 ? 2.342 1.396 -3.832 1 82.19 121 ILE A C 1
ATOM 933 O O . ILE A 1 121 ? 1.402 2.174 -3.639 1 82.19 121 ILE A O 1
ATOM 937 N N . ASN A 1 122 ? 3.412 1.864 -4.418 1 78.94 122 ASN A N 1
ATOM 938 C CA . ASN A 1 122 ? 3.627 3.279 -4.707 1 78.94 122 ASN A CA 1
ATOM 939 C C . ASN A 1 122 ? 2.822 3.734 -5.918 1 78.94 122 ASN A C 1
ATOM 941 O O . ASN A 1 122 ? 2.623 4.934 -6.121 1 78.94 122 ASN A O 1
ATOM 945 N N . SER A 1 123 ? 2.312 2.777 -6.691 1 82.12 123 SER A N 1
ATOM 946 C CA . SER A 1 123 ? 1.633 3.16 -7.922 1 82.12 123 SER A CA 1
ATOM 947 C C . SER A 1 123 ? 0.311 2.416 -8.078 1 82.12 123 SER A C 1
ATOM 949 O O . SER A 1 123 ? -0.565 2.848 -8.836 1 82.12 123 SER A O 1
ATOM 951 N N . GLY A 1 124 ? 0.207 1.301 -7.434 1 85.69 124 GLY A N 1
ATOM 952 C CA . GLY A 1 124 ? -1.001 0.497 -7.539 1 85.69 124 GLY A CA 1
ATOM 953 C C . GLY A 1 124 ? -0.992 -0.437 -8.734 1 85.69 124 GLY A C 1
ATOM 954 O O . GLY A 1 124 ? -1.917 -1.231 -8.914 1 85.69 124 GLY A O 1
ATOM 955 N N . TYR A 1 125 ? 0.046 -0.441 -9.531 1 89.56 125 TYR A N 1
ATOM 956 C CA . TYR A 1 125 ? 0.102 -1.277 -10.719 1 89.56 125 TYR A CA 1
ATOM 957 C C . TYR A 1 125 ? 0.375 -2.73 -10.359 1 89.56 125 TYR A C 1
ATOM 959 O O . TYR A 1 125 ? 0.95 -3.016 -9.305 1 89.56 125 TYR A O 1
ATOM 967 N N . TRP A 1 126 ? -0.096 -3.596 -11.312 1 94.38 126 TRP A N 1
ATOM 968 C CA . TRP A 1 126 ? -0.047 -5.031 -11.047 1 94.38 126 TRP A CA 1
ATOM 969 C C . TRP A 1 126 ? 1.116 -5.68 -11.789 1 94.38 126 TRP A C 1
ATOM 971 O O . TRP A 1 126 ? 1.444 -5.285 -12.914 1 94.38 126 TRP A O 1
ATOM 981 N N . ASN A 1 127 ? 1.673 -6.645 -11.094 1 95.56 127 ASN A N 1
ATOM 982 C CA . ASN A 1 127 ? 2.764 -7.414 -11.688 1 95.56 127 ASN A CA 1
ATOM 983 C C . ASN A 1 127 ? 2.457 -8.906 -11.695 1 95.56 127 ASN A C 1
ATOM 985 O O . ASN A 1 127 ? 2.033 -9.461 -10.68 1 95.56 127 ASN A O 1
ATOM 989 N N . ASP A 1 128 ? 2.643 -9.5 -12.898 1 97.62 128 ASP A N 1
ATOM 990 C CA . ASP A 1 128 ? 2.75 -10.953 -13.023 1 97.62 128 ASP A CA 1
ATOM 991 C C . ASP A 1 128 ? 4.047 -11.461 -12.398 1 97.62 128 ASP A C 1
ATOM 993 O O . ASP A 1 128 ? 5.133 -11.234 -12.93 1 97.62 128 ASP A O 1
ATOM 997 N N . ASP A 1 129 ? 3.85 -12.219 -11.289 1 97.75 129 ASP A N 1
ATOM 998 C CA . ASP A 1 129 ? 4.988 -12.414 -10.398 1 97.75 129 ASP A CA 1
ATOM 999 C C . ASP A 1 129 ? 5.211 -13.898 -10.109 1 97.75 129 ASP A C 1
ATOM 1001 O O . ASP A 1 129 ? 4.336 -14.727 -10.367 1 97.75 129 ASP A O 1
ATOM 1005 N N . ASN A 1 130 ? 6.488 -14.234 -9.703 1 98.19 130 ASN A N 1
ATOM 1006 C CA . ASN A 1 130 ? 6.816 -15.594 -9.297 1 98.19 130 ASN A CA 1
ATOM 1007 C C . ASN A 1 130 ? 6.184 -15.945 -7.953 1 98.19 130 ASN A C 1
ATOM 1009 O O . ASN A 1 130 ? 6.469 -15.305 -6.938 1 98.19 130 ASN A O 1
ATOM 1013 N N . CYS A 1 131 ? 5.418 -17.016 -7.934 1 98.62 131 CYS A N 1
ATOM 1014 C CA . CYS A 1 131 ? 4.59 -17.359 -6.785 1 98.62 131 CYS A CA 1
ATOM 1015 C C . CYS A 1 131 ? 5.445 -17.703 -5.574 1 98.62 131 CYS A C 1
ATOM 1017 O O . CYS A 1 131 ? 4.969 -17.688 -4.438 1 98.62 131 CYS A O 1
ATOM 1019 N N . GLU A 1 132 ? 6.684 -17.984 -5.805 1 97.94 132 GLU A N 1
ATOM 1020 C CA . GLU A 1 132 ? 7.543 -18.484 -4.73 1 97.94 132 GLU A CA 1
ATOM 1021 C C . GLU A 1 132 ? 8.297 -17.328 -4.062 1 97.94 132 GLU A C 1
ATOM 1023 O O . GLU A 1 132 ? 8.938 -17.516 -3.027 1 97.94 132 GLU A O 1
ATOM 1028 N N . TYR A 1 133 ? 8.234 -16.172 -4.699 1 95.38 133 TYR A N 1
ATOM 1029 C CA . TYR A 1 133 ? 8.891 -15.039 -4.047 1 95.38 133 TYR A CA 1
ATOM 1030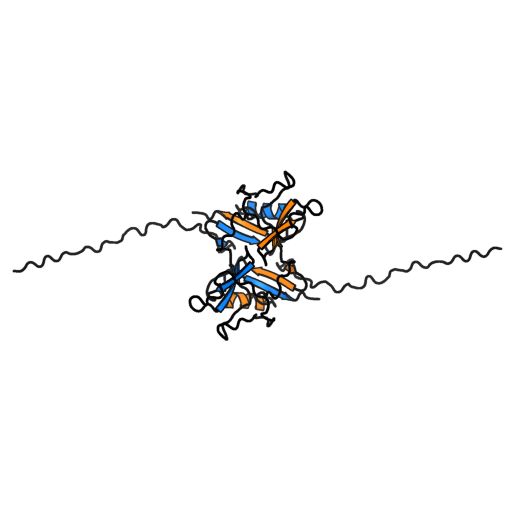 C C . TYR A 1 133 ? 8.219 -14.711 -2.719 1 95.38 133 TYR A C 1
ATOM 1032 O O . TYR A 1 133 ? 7.039 -15.016 -2.521 1 95.38 133 TYR A O 1
ATOM 1040 N N . LYS A 1 134 ? 9.031 -14.188 -1.84 1 93 134 LYS A N 1
ATOM 1041 C CA . LYS A 1 134 ? 8.508 -13.797 -0.536 1 93 134 LYS A CA 1
ATOM 1042 C C . LYS A 1 134 ? 8.125 -12.32 -0.521 1 93 134 LYS A C 1
ATOM 1044 O O . LYS A 1 134 ? 8.969 -11.445 -0.717 1 93 134 LYS A O 1
ATOM 1049 N N . ARG A 1 135 ? 6.773 -12.055 -0.308 1 92.06 135 ARG A N 1
ATOM 1050 C CA . ARG A 1 135 ? 6.246 -10.695 -0.284 1 92.06 135 ARG A CA 1
ATOM 1051 C C . ARG A 1 135 ? 5.258 -10.508 0.862 1 92.06 135 ARG A C 1
ATOM 1053 O O . ARG A 1 135 ? 4.746 -11.484 1.411 1 92.06 135 ARG A O 1
ATOM 1060 N N . GLY A 1 136 ? 5.121 -9.227 1.271 1 91.44 136 GLY A N 1
ATOM 1061 C CA . GLY A 1 136 ? 3.928 -8.93 2.047 1 91.44 136 GLY A CA 1
ATOM 1062 C C . GLY A 1 136 ? 2.643 -9.141 1.27 1 91.44 136 GLY A C 1
ATOM 1063 O O . GLY A 1 136 ? 2.676 -9.438 0.073 1 91.44 136 GLY A O 1
ATOM 1064 N N . TYR A 1 137 ? 1.538 -8.977 1.996 1 93.69 137 TYR A N 1
ATOM 1065 C CA . TYR A 1 137 ? 0.279 -9.297 1.329 1 93.69 137 TYR A CA 1
ATOM 1066 C C . TYR A 1 137 ? -0.887 -8.578 2.002 1 93.69 137 TYR A C 1
ATOM 1068 O O . TYR A 1 137 ? -0.757 -8.086 3.125 1 93.69 137 TYR A O 1
ATOM 1076 N N . ILE A 1 138 ? -1.938 -8.484 1.228 1 93.25 138 ILE A N 1
ATOM 1077 C CA . ILE A 1 138 ? -3.137 -7.797 1.695 1 93.25 138 ILE A CA 1
ATOM 1078 C C . ILE A 1 138 ? -4.309 -8.773 1.743 1 93.25 138 ILE A C 1
ATOM 1080 O O . ILE A 1 138 ? -4.582 -9.477 0.766 1 93.25 138 ILE A O 1
ATOM 1084 N N . CYS A 1 139 ? -4.945 -8.797 2.881 1 95 139 CYS A N 1
ATOM 1085 C CA . CYS A 1 139 ? -6.141 -9.617 3.074 1 95 139 CYS A CA 1
ATOM 1086 C C . CYS A 1 139 ? -7.402 -8.766 2.994 1 95 139 CYS A C 1
ATOM 1088 O O . CYS A 1 139 ? -7.395 -7.598 3.395 1 95 139 CYS A O 1
ATOM 1090 N N . LYS A 1 140 ? -8.43 -9.398 2.496 1 94.25 140 LYS A N 1
ATOM 1091 C CA . LYS A 1 140 ? -9.727 -8.734 2.385 1 94.25 140 LYS A CA 1
ATOM 1092 C C . LYS A 1 140 ? -10.859 -9.664 2.818 1 94.25 140 LYS A C 1
ATOM 1094 O O . LYS A 1 140 ? -10.859 -10.852 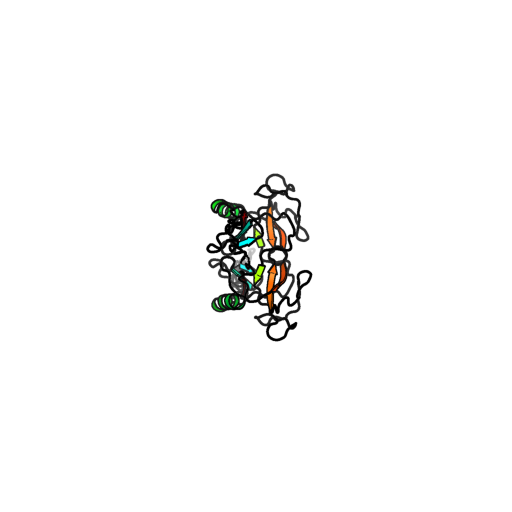2.48 1 94.25 140 LYS A O 1
ATOM 1099 N N . ARG A 1 141 ? -11.734 -9.125 3.574 1 93.88 141 ARG A N 1
ATOM 1100 C CA . ARG A 1 141 ? -12.969 -9.828 3.91 1 93.88 141 ARG A CA 1
ATOM 1101 C C . ARG A 1 141 ? -14.148 -8.859 3.965 1 93.88 141 ARG A C 1
ATOM 1103 O O . ARG A 1 141 ? -13.961 -7.645 3.998 1 93.88 141 ARG A O 1
ATOM 1110 N N . ARG A 1 142 ? -15.32 -9.508 3.855 1 89.62 142 ARG A N 1
ATOM 1111 C CA . ARG A 1 142 ? -16.516 -8.68 3.965 1 89.62 142 ARG A CA 1
ATOM 1112 C C . ARG A 1 142 ? -16.688 -8.141 5.383 1 89.62 142 ARG A C 1
ATOM 1114 O O . ARG A 1 142 ? -16.453 -8.859 6.355 1 89.62 142 ARG A O 1
ATOM 1121 N N . GLY A 1 143 ? -17.031 -6.902 5.406 1 83.19 143 GLY A N 1
ATOM 1122 C CA . GLY A 1 143 ? -17.344 -6.328 6.703 1 83.19 143 GLY A CA 1
ATOM 1123 C C . GLY A 1 143 ? -18.594 -6.902 7.32 1 83.19 143 GLY A C 1
ATOM 1124 O O . GLY A 1 143 ? -19.547 -7.262 6.605 1 83.19 143 GLY A O 1
ATOM 1125 N N . GLU A 1 144 ? -18.438 -7.445 8.414 1 65.94 144 GLU A N 1
ATOM 1126 C CA . GLU A 1 144 ? -19.625 -7.973 9.078 1 65.94 144 GLU A CA 1
ATOM 1127 C C . GLU A 1 144 ? -20.672 -6.891 9.266 1 65.94 144 GLU A C 1
ATOM 1129 O O . GLU A 1 144 ? -20.344 -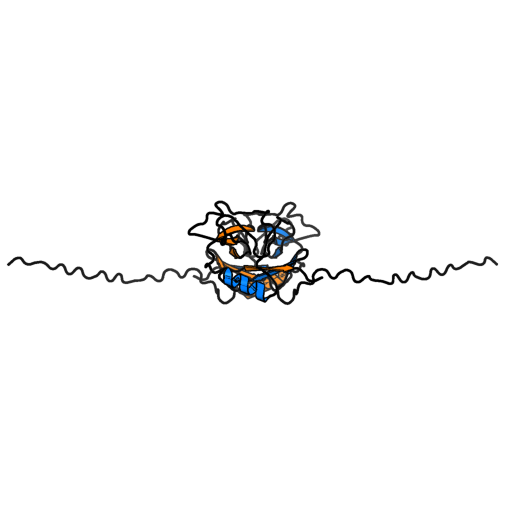5.719 9.469 1 65.94 144 GLU A O 1
ATOM 1134 N N . LYS A 1 145 ? -22 -7.113 8.828 1 52.78 145 LYS A N 1
ATOM 1135 C CA . LYS A 1 145 ? -23.188 -6.32 9.156 1 52.78 145 LYS A CA 1
ATOM 1136 C C . LYS A 1 145 ? -23.562 -6.473 10.625 1 52.78 145 LYS A C 1
ATOM 1138 O O . LYS A 1 145 ? -23.375 -7.543 11.211 1 52.78 145 LYS A O 1
ATOM 1143 N N . ILE B 1 1 ? -65.938 32.938 28.375 1 35.59 1 ILE B N 1
ATOM 1144 C CA . ILE B 1 1 ? -65.188 31.75 28.844 1 35.59 1 ILE B CA 1
ATOM 1145 C C . ILE B 1 1 ? -64.5 31.062 27.672 1 35.59 1 ILE B C 1
ATOM 1147 O O . ILE B 1 1 ? -65.125 30.484 26.797 1 35.59 1 ILE B O 1
ATOM 1151 N N . LEU B 1 2 ? -63.5 31.734 27.016 1 38.09 2 LEU B N 1
ATOM 1152 C CA . LEU B 1 2 ? -62.688 31.375 25.859 1 38.09 2 LEU B CA 1
ATOM 1153 C C . LEU B 1 2 ? -61.844 30.141 26.156 1 38.09 2 LEU B C 1
ATOM 1155 O O . LEU B 1 2 ? -61 30.156 27.047 1 38.09 2 LEU B O 1
ATOM 1159 N N . SER B 1 3 ? -62.438 28.938 25.953 1 36.44 3 SER B N 1
ATOM 1160 C CA . SER B 1 3 ? -61.781 27.641 26.156 1 36.44 3 SER B CA 1
ATOM 1161 C C . SER B 1 3 ? -60.5 27.516 25.328 1 36.44 3 SER B C 1
ATOM 1163 O O . SER B 1 3 ? -60.531 27.594 24.109 1 36.44 3 SER B O 1
ATOM 1165 N N . ILE B 1 4 ? -59.438 28.047 25.844 1 41.81 4 ILE B N 1
ATOM 1166 C CA . ILE B 1 4 ? -58.125 27.891 25.234 1 41.81 4 ILE B CA 1
ATOM 1167 C C . ILE B 1 4 ? -57.781 26.406 25.094 1 41.81 4 ILE B C 1
ATOM 1169 O O . ILE B 1 4 ? -57.719 25.688 26.094 1 41.81 4 ILE B O 1
ATOM 1173 N N . ILE B 1 5 ? -58.219 25.781 24.031 1 40.97 5 ILE B N 1
ATOM 1174 C CA . ILE B 1 5 ? -57.844 24.406 23.75 1 40.97 5 ILE B CA 1
ATOM 1175 C C . ILE B 1 5 ? -56.312 24.297 23.781 1 40.97 5 ILE B C 1
ATOM 1177 O O . ILE B 1 5 ? -55.625 24.938 22.984 1 40.97 5 ILE B O 1
ATOM 1181 N N . ILE B 1 6 ? -55.75 24.109 24.938 1 38.91 6 ILE B N 1
ATOM 1182 C CA . ILE B 1 6 ? -54.312 23.844 25.047 1 38.91 6 ILE B CA 1
ATOM 1183 C C . ILE B 1 6 ? -53.969 22.562 24.266 1 38.91 6 ILE B C 1
ATOM 1185 O O . ILE B 1 6 ? -54.469 21.484 24.594 1 38.91 6 ILE B O 1
ATOM 1189 N N . ILE B 1 7 ? -53.906 22.656 22.969 1 38.84 7 ILE B N 1
ATOM 1190 C CA . ILE B 1 7 ? -53.406 21.469 22.297 1 38.84 7 ILE B CA 1
ATOM 1191 C C . ILE B 1 7 ? -52.062 21.078 22.922 1 38.84 7 ILE B C 1
ATOM 1193 O O . ILE B 1 7 ? -51.094 21.844 22.906 1 38.84 7 ILE B O 1
ATOM 1197 N N . HIS B 1 8 ? -52.094 20.25 23.938 1 37.5 8 HIS B N 1
ATOM 1198 C CA . HIS B 1 8 ? -50.875 19.641 24.406 1 37.5 8 HIS B CA 1
ATOM 1199 C C . HIS B 1 8 ? -50.156 18.922 23.266 1 37.5 8 HIS B C 1
ATOM 1201 O O . HIS B 1 8 ? -50.688 18 22.656 1 37.5 8 HIS B O 1
ATOM 1207 N N . TYR B 1 9 ? -49.469 19.641 22.406 1 33.53 9 TYR B N 1
ATOM 1208 C CA . TYR B 1 9 ? -48.562 18.859 21.547 1 33.53 9 TYR B CA 1
ATOM 1209 C C . TYR B 1 9 ? -47.75 17.875 22.359 1 33.53 9 TYR B C 1
ATOM 1211 O O . TYR B 1 9 ? -47.031 18.281 23.281 1 33.53 9 TYR B O 1
ATOM 1219 N N . ALA B 1 10 ? -48.281 16.672 22.562 1 39 10 ALA B N 1
ATOM 1220 C CA . ALA B 1 10 ? -47.406 15.648 23.125 1 39 10 ALA B CA 1
ATOM 1221 C C . ALA B 1 10 ? -46.031 15.656 22.438 1 39 10 ALA B C 1
ATOM 1223 O O . ALA B 1 10 ? -45.969 15.828 21.219 1 39 10 ALA B O 1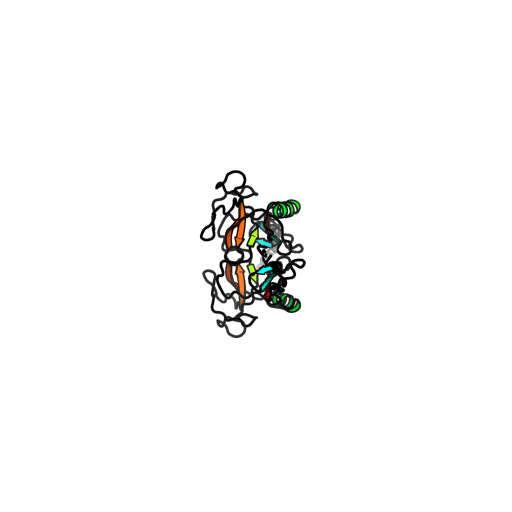
ATOM 1224 N N . PRO B 1 11 ? -45.031 16.031 23.188 1 36.19 11 PRO B N 1
ATOM 1225 C CA . PRO B 1 11 ? -43.719 15.914 22.516 1 36.19 11 PRO B CA 1
ATOM 1226 C C . PRO B 1 11 ? -43.562 14.602 21.75 1 36.19 11 PRO B C 1
ATOM 1228 O O . PRO B 1 11 ? -44 13.547 22.219 1 36.19 11 PRO B O 1
ATOM 1231 N N . ILE B 1 12 ? -43.719 14.602 20.406 1 36.72 12 ILE B N 1
ATOM 1232 C CA . ILE B 1 12 ? -43.281 13.453 19.625 1 36.72 12 ILE B CA 1
ATOM 1233 C C . ILE B 1 12 ? -42 12.859 20.234 1 36.72 12 ILE B C 1
ATOM 1235 O O . ILE B 1 12 ? -41 13.547 20.359 1 36.72 12 ILE B O 1
ATOM 1239 N N . THR B 1 13 ? -42.188 12.047 21.25 1 33.94 13 THR B N 1
ATOM 1240 C CA . THR B 1 13 ? -41.031 11.242 21.625 1 33.94 13 THR B CA 1
ATOM 1241 C C . THR B 1 13 ? -40.312 10.695 20.391 1 33.94 13 THR B C 1
ATOM 1243 O O . THR B 1 13 ? -40.938 9.961 19.594 1 33.94 13 THR B O 1
ATOM 1246 N N . ASP B 1 14 ? -39.656 11.586 19.656 1 32.06 14 ASP B N 1
ATOM 1247 C CA . ASP B 1 14 ? -38.75 11.023 18.656 1 32.06 14 ASP B CA 1
ATOM 1248 C C . ASP B 1 14 ? -38.125 9.734 19.172 1 32.06 14 ASP B C 1
ATOM 1250 O O . ASP B 1 14 ? -37.219 9.773 20.016 1 32.06 14 ASP B O 1
ATOM 1254 N N . THR B 1 15 ? -38.969 8.727 19.453 1 33.44 15 THR B N 1
ATOM 1255 C CA . THR B 1 15 ? -38.531 7.414 19.922 1 33.44 15 THR B CA 1
ATOM 1256 C C . THR B 1 15 ? -37.219 7.004 19.25 1 33.44 15 THR B C 1
ATOM 1258 O O . THR B 1 15 ? -36.25 6.625 19.938 1 33.44 15 THR B O 1
ATOM 1261 N N . GLY B 1 16 ? -37.375 6.031 18.234 1 34.38 16 GLY B N 1
ATOM 1262 C CA . GLY B 1 16 ? -36.594 4.852 17.906 1 34.38 16 GLY B CA 1
ATOM 1263 C C . GLY B 1 16 ? -35.25 5.18 17.25 1 34.38 16 GLY B C 1
ATOM 1264 O O . GLY B 1 16 ? -35.219 5.734 16.141 1 34.38 16 GLY B O 1
ATOM 1265 N N . CYS B 1 17 ? -34.281 5.746 17.828 1 34.09 17 CYS B N 1
ATOM 1266 C CA . CYS B 1 17 ? -32.938 5.621 17.281 1 34.09 17 CYS B CA 1
ATOM 1267 C C . CYS B 1 17 ? -32.781 4.305 16.516 1 34.09 17 CYS B C 1
ATOM 1269 O O . CYS B 1 17 ? -32.781 3.234 17.125 1 34.09 17 CYS B O 1
ATOM 1271 N N . GLN B 1 18 ? -33.625 3.973 15.484 1 32.78 18 GLN B N 1
ATOM 1272 C CA . GLN B 1 18 ? -33.406 2.783 14.672 1 32.78 18 GLN B CA 1
ATOM 1273 C C . GLN B 1 18 ? -31.938 2.404 14.641 1 32.78 18 GLN B C 1
ATOM 1275 O O . GLN B 1 18 ? -31.078 3.26 14.422 1 32.78 18 GLN B O 1
ATOM 1280 N N . ALA B 1 19 ? -31.5 1.285 15.234 1 36.47 19 ALA B N 1
ATOM 1281 C CA . ALA B 1 19 ? -30.25 0.552 15.078 1 36.47 19 ALA B CA 1
ATOM 1282 C C . ALA B 1 19 ? -29.703 0.678 13.656 1 36.47 19 ALA B C 1
ATOM 1284 O O . ALA B 1 19 ? -30.328 0.184 12.711 1 36.47 19 ALA B O 1
ATOM 1285 N N . THR B 1 20 ? -29.359 1.812 13.148 1 39.06 20 THR B N 1
ATOM 1286 C CA . THR B 1 20 ? -28.625 1.878 11.891 1 39.06 20 THR B CA 1
ATOM 1287 C C . THR B 1 20 ? -27.812 0.613 11.672 1 39.06 20 THR B C 1
ATOM 1289 O O . THR B 1 20 ? -27.359 -0.019 12.633 1 39.06 20 THR B O 1
ATOM 1292 N N . ASN B 1 21 ? -28.172 -0.21 10.688 1 42.34 21 ASN B N 1
ATOM 1293 C CA . ASN B 1 21 ? -27.359 -1.339 10.25 1 42.34 21 ASN B CA 1
ATOM 1294 C C . ASN B 1 21 ? -25.875 -1.118 10.555 1 42.34 21 ASN B C 1
ATOM 1296 O O . ASN B 1 21 ? -25.297 -0.115 10.141 1 42.34 21 ASN B O 1
ATOM 1300 N N . PRO B 1 22 ? -25.391 -1.595 11.625 1 44.94 22 PRO B N 1
ATOM 1301 C CA . PRO B 1 22 ? -23.984 -1.368 11.984 1 44.94 22 PRO B CA 1
ATOM 1302 C C . PRO B 1 22 ? -23.047 -1.449 10.781 1 44.94 22 PRO B C 1
ATOM 1304 O O . PRO B 1 22 ? -23.281 -2.246 9.867 1 44.94 22 PRO B O 1
ATOM 1307 N N . SER B 1 23 ? -22.594 -0.399 10.07 1 50.81 23 SER B N 1
ATOM 1308 C CA . SER B 1 23 ? -21.469 -0.466 9.125 1 50.81 23 SER B CA 1
ATOM 1309 C C . SER B 1 23 ? -20.578 -1.663 9.414 1 50.81 23 SER B C 1
ATOM 1311 O O . SER B 1 23 ? -20.5 -2.135 10.547 1 50.81 23 SER B O 1
ATOM 1313 N N . PRO B 1 24 ? -20.312 -2.547 8.359 1 56.47 24 PRO B N 1
ATOM 1314 C CA . PRO B 1 24 ? -19.422 -3.682 8.578 1 56.47 24 PRO B CA 1
ATOM 1315 C C . PRO B 1 24 ? -18.297 -3.359 9.562 1 56.47 24 PRO B C 1
ATOM 1317 O O . PRO B 1 24 ? -17.672 -2.293 9.469 1 56.47 24 PRO B O 1
ATOM 1320 N N . GLN B 1 25 ? -18.484 -3.793 10.867 1 76.38 25 GLN B N 1
ATOM 1321 C CA . GLN B 1 25 ? -17.531 -3.41 11.906 1 76.38 25 GLN B CA 1
ATOM 1322 C C . GLN B 1 25 ? -16.234 -4.18 11.758 1 76.38 25 GLN B C 1
ATOM 1324 O O . GLN B 1 25 ? -16.219 -5.41 11.805 1 76.38 25 GLN B O 1
ATOM 1329 N N . CYS B 1 26 ? -15.336 -3.754 10.953 1 86.12 26 CYS B N 1
ATOM 1330 C CA . CYS B 1 26 ? -13.992 -4.332 10.891 1 86.12 26 CYS B CA 1
ATOM 1331 C C . CYS B 1 26 ? -13.305 -4.254 12.25 1 86.12 26 CYS B C 1
ATOM 1333 O O . CYS B 1 26 ? -13.594 -3.359 13.047 1 86.12 26 CYS B O 1
ATOM 1335 N N . ASP B 1 27 ? -12.641 -5.293 12.672 1 85.25 27 ASP B N 1
ATOM 1336 C CA . ASP B 1 27 ? -11.859 -5.316 13.906 1 85.25 27 ASP B CA 1
ATOM 1337 C C . ASP B 1 27 ? -10.648 -4.391 13.805 1 85.25 27 ASP B C 1
ATOM 1339 O O . ASP B 1 27 ? -9.523 -4.852 13.602 1 85.25 27 ASP B O 1
ATOM 1343 N N . LEU B 1 28 ? -10.875 -3.158 14.039 1 77.62 28 LEU B N 1
ATOM 1344 C CA . LEU B 1 28 ? -9.82 -2.16 13.883 1 77.62 28 LEU B CA 1
ATOM 1345 C C . LEU B 1 28 ? -8.688 -2.404 14.875 1 77.62 28 LEU B C 1
ATOM 1347 O O . LEU B 1 28 ? -7.527 -2.111 14.586 1 77.62 28 LEU B O 1
ATOM 1351 N N . ALA B 1 29 ? -9.031 -2.861 16.047 1 77.31 29 ALA B N 1
ATOM 1352 C CA . ALA B 1 29 ? -8.062 -3.102 17.109 1 77.31 29 ALA B CA 1
ATOM 1353 C C . ALA B 1 29 ? -7.059 -4.176 16.703 1 77.31 29 ALA B C 1
ATOM 1355 O O . ALA B 1 29 ? -5.926 -4.195 17.188 1 77.31 29 ALA B O 1
ATOM 1356 N N . ASN B 1 30 ? -7.477 -4.961 15.75 1 82.81 30 ASN B N 1
ATOM 1357 C CA . ASN B 1 30 ? -6.586 -6.035 15.328 1 82.81 30 ASN B CA 1
ATOM 1358 C C . ASN B 1 30 ? -6.074 -5.812 13.906 1 82.81 30 ASN B C 1
ATOM 1360 O O . ASN B 1 30 ? -5.828 -6.773 13.18 1 82.81 30 ASN B O 1
ATOM 1364 N N . GLY B 1 31 ? -6.066 -4.625 13.477 1 81.56 31 GLY B N 1
ATOM 1365 C CA . GLY B 1 31 ? -5.324 -4.254 12.281 1 81.56 31 GLY B CA 1
ATOM 1366 C C . GLY B 1 31 ? -6.18 -4.238 11.023 1 81.56 31 GLY B C 1
ATOM 1367 O O . GLY B 1 31 ? -5.688 -3.945 9.938 1 81.56 31 GLY B O 1
ATOM 1368 N N . TRP B 1 32 ? -7.387 -4.578 11.188 1 87.56 32 TRP B N 1
ATOM 1369 C CA . TRP B 1 32 ? -8.266 -4.5 10.023 1 87.56 32 TRP B CA 1
ATOM 1370 C C . TRP B 1 32 ? -8.711 -3.062 9.781 1 87.56 32 TRP B C 1
ATOM 1372 O O . TRP B 1 32 ? -9 -2.324 10.727 1 87.56 32 TRP B O 1
ATOM 1382 N N . MET B 1 33 ? -8.742 -2.752 8.492 1 83.81 33 MET B N 1
ATOM 1383 C CA . MET B 1 33 ? -9.203 -1.429 8.078 1 83.81 33 MET B CA 1
ATOM 1384 C C . MET B 1 33 ? -10.469 -1.533 7.23 1 83.81 33 MET B C 1
ATOM 1386 O O . MET B 1 33 ? -10.617 -2.469 6.441 1 83.81 33 MET B O 1
ATOM 1390 N N . THR B 1 34 ? -11.273 -0.542 7.453 1 81.75 34 THR B N 1
ATOM 1391 C CA . THR B 1 34 ? -12.539 -0.564 6.723 1 81.75 34 THR B CA 1
ATOM 1392 C C . THR B 1 34 ? -12.445 0.28 5.457 1 81.75 34 THR B C 1
ATOM 1394 O O . THR B 1 34 ? -11.883 1.378 5.477 1 81.75 34 THR B O 1
ATOM 1397 N N . TYR B 1 35 ? -12.938 -0.294 4.414 1 81.06 35 TYR B N 1
ATOM 1398 C CA . TYR B 1 35 ? -13.188 0.446 3.182 1 81.06 35 TYR B CA 1
ATOM 1399 C C . TYR B 1 35 ? -14.438 -0.077 2.477 1 81.06 35 TYR B C 1
ATOM 1401 O O . TYR B 1 35 ? -14.477 -1.233 2.051 1 81.06 35 TYR B O 1
ATOM 1409 N N . GLY B 1 36 ? -15.297 0.926 2.387 1 80.69 36 GLY B N 1
ATOM 1410 C CA . GLY B 1 36 ? -16.594 0.465 1.903 1 80.69 36 GLY B CA 1
ATOM 1411 C C . GLY B 1 36 ? -17.203 -0.617 2.773 1 80.69 36 GLY B C 1
ATOM 1412 O O . GLY B 1 36 ? -17.297 -0.462 3.992 1 80.69 36 GLY B O 1
ATOM 1413 N N . SER B 1 37 ? -17.578 -1.705 2.156 1 85.25 37 SER B N 1
ATOM 1414 C CA . SER B 1 37 ? -18.219 -2.797 2.881 1 85.25 37 SER B CA 1
ATOM 1415 C C . SER B 1 37 ? -17.219 -3.896 3.221 1 85.25 37 SER B C 1
ATOM 1417 O O . SER B 1 37 ? -17.609 -4.977 3.674 1 85.25 37 SER B O 1
ATOM 1419 N N . ASN B 1 38 ? -15.969 -3.568 3.041 1 89.69 38 ASN B N 1
ATOM 1420 C CA . ASN B 1 38 ? -14.953 -4.605 3.221 1 89.69 38 ASN B CA 1
ATOM 1421 C C . ASN B 1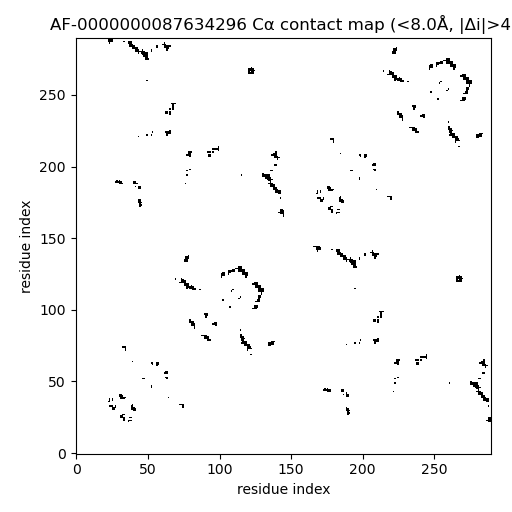 38 ? -13.914 -4.199 4.266 1 89.69 38 ASN B C 1
ATOM 1423 O O . ASN B 1 38 ? -13.773 -3.018 4.578 1 89.69 38 ASN B O 1
ATOM 1427 N N . CYS B 1 39 ? -13.367 -5.223 4.812 1 90.81 39 CYS B N 1
ATOM 1428 C CA . CYS B 1 39 ? -12.234 -5.055 5.719 1 90.81 39 CYS B CA 1
ATOM 1429 C C . CYS B 1 39 ? -10.938 -5.516 5.059 1 90.81 39 CYS B C 1
ATOM 1431 O O . CYS B 1 39 ? -10.922 -6.523 4.355 1 90.81 39 CYS B O 1
ATOM 1433 N N . TYR B 1 40 ? -9.938 -4.742 5.324 1 90.44 40 TYR B N 1
ATOM 1434 C CA . TYR B 1 40 ? -8.625 -5.016 4.754 1 90.44 40 TYR B CA 1
ATOM 1435 C C . TYR B 1 40 ? -7.562 -5.105 5.84 1 90.44 40 TYR B C 1
ATOM 1437 O O . TYR B 1 40 ? -7.629 -4.387 6.84 1 90.44 40 TYR B O 1
ATOM 1445 N N . LYS B 1 41 ? -6.664 -5.992 5.648 1 89.19 41 LYS B N 1
ATOM 1446 C CA . LYS B 1 41 ? -5.504 -6.082 6.531 1 89.19 41 LYS B CA 1
ATOM 1447 C C . LYS B 1 41 ? -4.215 -6.211 5.73 1 89.19 41 LYS B C 1
ATOM 1449 O O . LYS B 1 41 ? -4.09 -7.102 4.883 1 89.19 41 LYS B O 1
ATOM 1454 N N . PHE B 1 42 ? -3.293 -5.281 6 1 88.88 42 PHE B N 1
ATOM 1455 C CA . PHE B 1 42 ? -1.983 -5.293 5.359 1 88.88 42 PHE B CA 1
ATOM 1456 C C . PHE B 1 42 ? -0.976 -6.066 6.203 1 88.88 42 PHE B C 1
ATOM 1458 O O . PHE B 1 42 ? -0.736 -5.723 7.363 1 88.88 42 PHE B O 1
ATOM 1465 N N . LYS B 1 43 ? -0.473 -7.129 5.625 1 88.25 43 LYS B N 1
ATOM 1466 C CA . LYS B 1 43 ? 0.561 -7.918 6.285 1 88.25 43 LYS B CA 1
ATOM 1467 C C . LYS B 1 43 ? 1.934 -7.645 5.68 1 88.25 43 LYS B C 1
ATOM 1469 O O . LYS B 1 43 ? 2.424 -8.43 4.859 1 88.25 43 LYS B O 1
ATOM 1474 N N . SER B 1 44 ? 2.559 -6.602 6.215 1 80.88 44 SER B N 1
ATOM 1475 C CA . SER B 1 44 ? 3.828 -6.164 5.641 1 80.88 44 SER B CA 1
ATOM 1476 C C . SER B 1 44 ? 5.008 -6.66 6.465 1 80.88 44 SER B C 1
ATOM 1478 O O . SER B 1 44 ? 6.152 -6.617 6.012 1 80.88 44 SER B O 1
ATOM 1480 N N . ASP B 1 45 ? 4.707 -7.102 7.684 1 77.38 45 ASP B N 1
ATOM 1481 C CA . ASP B 1 45 ? 5.777 -7.477 8.602 1 77.38 45 ASP B CA 1
ATOM 1482 C C . ASP B 1 45 ? 6.234 -8.914 8.359 1 77.38 45 ASP B C 1
ATOM 1484 O O . ASP B 1 45 ? 7.25 -9.352 8.906 1 77.38 45 ASP B O 1
ATOM 1488 N N . THR B 1 46 ? 5.473 -9.625 7.629 1 80.25 46 THR B N 1
ATOM 1489 C CA . THR B 1 46 ? 5.816 -11 7.281 1 80.25 46 THR B CA 1
ATOM 1490 C C . THR B 1 46 ? 5.918 -11.172 5.77 1 80.25 46 THR B C 1
ATOM 1492 O O . THR B 1 46 ? 5.156 -10.555 5.02 1 80.25 46 THR B O 1
ATOM 1495 N N . ARG B 1 47 ? 6.922 -11.906 5.328 1 88.62 47 ARG B N 1
ATOM 1496 C CA . ARG B 1 47 ? 7.086 -12.227 3.914 1 88.62 47 ARG B CA 1
ATOM 1497 C C . ARG B 1 47 ? 6.828 -13.711 3.656 1 88.62 47 ARG B C 1
ATOM 1499 O O . ARG B 1 47 ? 7.379 -14.57 4.344 1 88.62 47 ARG B O 1
ATOM 1506 N N . LYS B 1 48 ? 5.992 -13.93 2.721 1 95.06 48 LYS B N 1
ATOM 1507 C CA . LYS B 1 48 ? 5.602 -15.305 2.432 1 95.06 48 LYS B CA 1
ATOM 1508 C C . LYS B 1 48 ? 5.418 -15.523 0.932 1 95.06 48 LYS B C 1
ATOM 1510 O O . LYS B 1 48 ? 5.301 -14.562 0.17 1 95.06 48 LYS B O 1
ATOM 1515 N N . SER B 1 49 ? 5.469 -16.766 0.579 1 98 49 SER B N 1
ATOM 1516 C CA . SER B 1 49 ? 5.023 -17.109 -0.768 1 98 49 SER B CA 1
ATOM 1517 C C . SER B 1 49 ? 3.547 -16.781 -0.964 1 98 49 SER B C 1
ATOM 1519 O O . SER B 1 49 ? 2.826 -16.531 0.005 1 98 49 SER B O 1
ATOM 1521 N N . TRP B 1 50 ? 3.16 -16.781 -2.225 1 98.62 50 TRP B N 1
ATOM 1522 C CA . TRP B 1 50 ? 1.771 -16.453 -2.529 1 98.62 50 TRP B CA 1
ATOM 1523 C C . TRP B 1 50 ? 0.821 -17.438 -1.845 1 98.62 50 TRP B C 1
ATOM 1525 O O . TRP B 1 50 ? -0.158 -17.016 -1.219 1 98.62 50 TRP B O 1
ATOM 1535 N N . THR B 1 51 ? 1.188 -18.734 -1.935 1 98.69 51 THR B N 1
ATOM 1536 C CA . THR B 1 51 ? 0.344 -19.766 -1.351 1 98.69 51 THR B CA 1
ATOM 1537 C C . THR B 1 51 ? 0.278 -19.625 0.166 1 98.69 51 THR B C 1
ATOM 1539 O O . THR B 1 51 ? -0.801 -19.703 0.757 1 98.69 51 THR B O 1
ATOM 1542 N N . SER B 1 52 ? 1.398 -19.391 0.761 1 98.56 52 SER B N 1
ATOM 1543 C CA . SER B 1 52 ? 1.437 -19.234 2.209 1 98.56 52 SER B CA 1
ATOM 1544 C C . SER B 1 52 ? 0.7 -17.969 2.639 1 98.56 52 SER B C 1
ATOM 1546 O O . SER B 1 52 ? 0.044 -17.938 3.684 1 98.56 52 SER B O 1
ATOM 1548 N N . ALA B 1 53 ? 0.848 -16.906 1.903 1 98.12 53 ALA B N 1
ATOM 1549 C CA . ALA B 1 53 ? 0.131 -15.656 2.17 1 98.12 53 ALA B CA 1
ATOM 1550 C C . ALA B 1 53 ? -1.379 -15.875 2.129 1 98.12 53 ALA B C 1
ATOM 1552 O O . ALA B 1 53 ? -2.102 -15.422 3.018 1 98.12 53 ALA B O 1
ATOM 1553 N N . ARG B 1 54 ? -1.817 -16.594 1.133 1 98.62 54 ARG B N 1
ATOM 1554 C CA . ARG B 1 54 ? -3.25 -16.859 1.043 1 98.62 54 ARG B CA 1
ATOM 1555 C C . ARG B 1 54 ? -3.729 -17.703 2.223 1 98.62 54 ARG B C 1
ATOM 1557 O O . ARG B 1 54 ? -4.801 -17.453 2.775 1 98.62 54 ARG B O 1
ATOM 1564 N N . HIS B 1 55 ? -2.939 -18.688 2.523 1 98.62 55 HIS B N 1
ATOM 1565 C CA . HIS B 1 55 ? -3.291 -19.516 3.67 1 98.62 55 HIS B CA 1
ATOM 1566 C C . HIS B 1 55 ? -3.518 -18.672 4.918 1 98.62 55 HIS B C 1
ATOM 1568 O O . HIS B 1 55 ? -4.484 -18.875 5.652 1 98.62 55 HIS B O 1
ATOM 1574 N N . ASP B 1 56 ? -2.689 -17.719 5.168 1 97.56 56 ASP B N 1
ATOM 1575 C CA . ASP B 1 56 ? -2.814 -16.844 6.324 1 97.56 56 ASP B CA 1
ATOM 1576 C C . ASP B 1 56 ? -4.125 -16.062 6.277 1 97.56 56 ASP B C 1
ATOM 1578 O O . ASP B 1 56 ? -4.82 -15.938 7.293 1 97.56 56 ASP B O 1
ATOM 1582 N N . CYS B 1 57 ? -4.398 -15.453 5.109 1 97.31 57 CYS B N 1
ATOM 1583 C CA . CYS B 1 57 ? -5.621 -14.672 4.98 1 97.31 57 CYS B CA 1
ATOM 1584 C C . CYS B 1 57 ? -6.852 -15.539 5.215 1 97.31 57 CYS B C 1
ATOM 1586 O O . CYS B 1 57 ? -7.773 -15.133 5.926 1 97.31 57 CYS B O 1
ATOM 1588 N N . VAL B 1 58 ? -6.855 -16.734 4.672 1 98.12 58 VAL B N 1
ATOM 1589 C CA . VAL B 1 58 ? -7.984 -17.641 4.805 1 98.12 58 VAL B CA 1
ATOM 1590 C C . VAL B 1 58 ? -8.148 -18.062 6.266 1 98.12 58 VAL B C 1
ATOM 1592 O O . VAL B 1 58 ? -9.266 -18.141 6.77 1 98.12 58 VAL B O 1
ATOM 1595 N N . ALA B 1 59 ? -7.066 -18.266 6.934 1 97.19 59 ALA B N 1
ATOM 1596 C CA . ALA B 1 59 ? -7.102 -18.625 8.344 1 97.19 59 ALA B CA 1
ATOM 1597 C C . ALA B 1 59 ? -7.754 -17.516 9.18 1 97.19 59 ALA B C 1
ATOM 1599 O O . ALA B 1 59 ? -8.328 -17.781 10.234 1 97.19 59 ALA B O 1
ATOM 1600 N N . ASP B 1 60 ? -7.762 -16.297 8.688 1 93.56 60 ASP B N 1
ATOM 1601 C CA . ASP B 1 60 ? -8.344 -15.156 9.383 1 93.56 60 ASP B CA 1
ATOM 1602 C C . ASP B 1 60 ? -9.766 -14.883 8.875 1 93.56 60 ASP B C 1
ATOM 1604 O O . ASP B 1 60 ? -10.312 -13.805 9.125 1 93.56 60 ASP B O 1
ATOM 1608 N N . GLY B 1 61 ? -10.359 -15.789 8.125 1 94.88 61 GLY B N 1
ATOM 1609 C CA . GLY B 1 61 ? -11.703 -15.609 7.586 1 94.88 61 GLY B CA 1
ATOM 1610 C C . GLY B 1 61 ? -11.75 -14.648 6.414 1 94.88 61 GLY B C 1
ATOM 1611 O O . GLY B 1 61 ? -12.797 -14.07 6.117 1 94.88 61 GLY B O 1
ATOM 1612 N N . ALA B 1 62 ? -10.633 -14.453 5.859 1 96.69 62 ALA B N 1
ATOM 1613 C CA . ALA B 1 62 ? -10.484 -13.547 4.719 1 96.69 62 ALA B CA 1
ATOM 1614 C C . ALA B 1 62 ? -9.883 -14.281 3.52 1 96.69 62 ALA B C 1
ATOM 1616 O O . ALA B 1 62 ? -9.883 -15.508 3.469 1 96.69 62 ALA B O 1
ATOM 1617 N N . ASP B 1 63 ? -9.562 -13.594 2.441 1 98.06 63 ASP B N 1
ATOM 1618 C CA . ASP B 1 63 ? -8.742 -14.031 1.313 1 98.06 63 ASP B CA 1
ATOM 1619 C C . ASP B 1 63 ? -7.777 -12.93 0.876 1 98.06 63 ASP B C 1
ATOM 1621 O O . ASP B 1 63 ? -7.867 -11.797 1.35 1 98.06 63 ASP B O 1
ATOM 1625 N N . LEU B 1 64 ? -6.82 -13.328 0.037 1 98 64 LEU B N 1
ATOM 1626 C CA . LEU B 1 64 ? -6.035 -12.266 -0.586 1 98 64 LEU B CA 1
ATOM 1627 C C . LEU B 1 64 ? -6.938 -11.297 -1.336 1 98 64 LEU B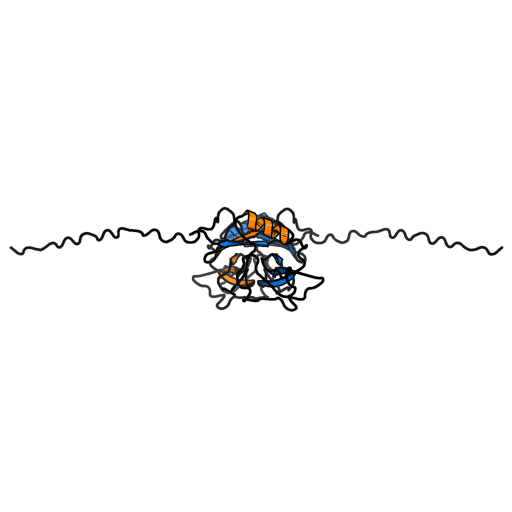 C 1
ATOM 1629 O O . LEU B 1 64 ? -7.934 -11.703 -1.936 1 98 64 LEU B O 1
ATOM 1633 N N . VAL B 1 65 ? -6.523 -10.047 -1.34 1 95.38 65 VAL B N 1
ATOM 1634 C CA . VAL B 1 65 ? -7.379 -8.961 -1.804 1 95.38 65 VAL B CA 1
ATOM 1635 C C . VAL B 1 65 ? -7.621 -9.094 -3.305 1 95.38 65 VAL B C 1
ATOM 1637 O O . VAL B 1 65 ? -6.711 -9.461 -4.055 1 95.38 65 VAL B O 1
ATOM 1640 N N . SER B 1 66 ? -8.836 -8.883 -3.676 1 95.62 66 SER B N 1
ATOM 1641 C CA . SER B 1 66 ? -9.219 -8.641 -5.062 1 95.62 66 SER B CA 1
ATOM 1642 C C . SER B 1 66 ? -9.57 -7.176 -5.289 1 95.62 66 SER B C 1
ATOM 1644 O O . SER B 1 66 ? -10.07 -6.504 -4.379 1 95.62 66 SER B O 1
ATOM 1646 N N . ILE B 1 67 ? -9.203 -6.684 -6.438 1 90.19 67 ILE B N 1
ATOM 1647 C CA . ILE B 1 67 ? -9.555 -5.32 -6.82 1 90.19 67 ILE B CA 1
ATOM 1648 C C . ILE B 1 67 ? -10.438 -5.344 -8.062 1 90.19 67 ILE B C 1
ATOM 1650 O O . ILE B 1 67 ? -9.992 -5.746 -9.141 1 90.19 67 ILE B O 1
ATOM 1654 N N . THR B 1 68 ? -11.648 -4.879 -7.852 1 89.81 68 THR B N 1
ATOM 1655 C CA . THR B 1 68 ? -12.617 -5.035 -8.93 1 89.81 68 THR B CA 1
ATOM 1656 C C . THR B 1 68 ? -13.016 -3.676 -9.5 1 89.81 68 THR B C 1
ATOM 1658 O O . THR B 1 68 ? -13.844 -3.598 -10.406 1 89.81 68 THR B O 1
ATOM 1661 N N . SER B 1 69 ? -12.445 -2.605 -8.945 1 82.06 69 SER B N 1
ATOM 1662 C CA . SER B 1 69 ? -12.695 -1.264 -9.461 1 82.06 69 SER B CA 1
ATOM 1663 C C . SER B 1 69 ? -11.594 -0.296 -9.039 1 82.06 69 SER B C 1
ATOM 1665 O O . SER B 1 69 ? -10.812 -0.592 -8.133 1 82.06 69 SER B O 1
ATOM 1667 N N . GLN B 1 70 ? -11.398 0.774 -9.844 1 73.75 70 GLN B N 1
ATOM 1668 C CA . GLN B 1 70 ? -10.453 1.824 -9.484 1 73.75 70 GLN B CA 1
ATOM 1669 C C . GLN B 1 70 ? -11.008 2.697 -8.359 1 73.75 70 GLN B C 1
ATOM 1671 O O . GLN B 1 70 ? -10.336 3.623 -7.898 1 73.75 70 GLN B O 1
ATOM 1676 N N . SER B 1 71 ? -11.75 2.23 -7.52 1 62.47 71 SER B N 1
ATOM 1677 C CA . SER B 1 71 ? -12.406 3.172 -6.621 1 62.47 71 SER B CA 1
ATOM 1678 C C . SER B 1 71 ? -11.406 4.168 -6.039 1 62.47 71 SER B C 1
ATOM 1680 O O . SER B 1 71 ? -10.328 3.781 -5.59 1 62.47 71 SER B O 1
ATOM 1682 N N . PRO B 1 72 ? -11.789 5.539 -6.223 1 54.97 72 PRO B N 1
ATOM 1683 C CA . PRO B 1 72 ? -11 6.613 -5.613 1 54.97 72 PRO B CA 1
ATOM 1684 C C . PRO B 1 72 ? -10.836 6.441 -4.105 1 54.97 72 PRO B C 1
ATOM 1686 O O . PRO B 1 72 ? -9.93 7.027 -3.512 1 54.97 72 PRO B O 1
ATOM 1689 N N . THR B 1 73 ? -11.766 5.723 -3.65 1 57.09 73 THR B N 1
ATOM 1690 C CA . THR B 1 73 ? -11.758 5.637 -2.193 1 57.09 73 THR B CA 1
ATOM 1691 C C . THR B 1 73 ? -10.984 4.406 -1.727 1 57.09 73 THR B C 1
ATOM 1693 O O . THR B 1 73 ? -11.312 3.281 -2.105 1 57.09 73 THR B O 1
ATOM 1696 N N . GLY B 1 74 ? -9.688 4.625 -1.632 1 72.94 74 GLY B N 1
ATOM 1697 C CA . GLY B 1 74 ? -8.836 3.533 -1.186 1 72.94 74 GLY B CA 1
ATOM 1698 C C . GLY B 1 74 ? -8.289 3.738 0.213 1 72.94 74 GLY B C 1
ATOM 1699 O O . GLY B 1 74 ? -8.609 4.73 0.872 1 72.94 74 GLY B O 1
ATOM 1700 N N . ILE B 1 75 ? -7.762 2.697 0.683 1 80.81 75 ILE B N 1
ATOM 1701 C CA . ILE B 1 75 ? -7.07 2.781 1.964 1 80.81 75 ILE B CA 1
ATOM 1702 C C . ILE B 1 75 ? -5.938 3.803 1.872 1 80.81 75 ILE B C 1
ATOM 1704 O O . ILE B 1 75 ? -5.117 3.746 0.954 1 80.81 75 ILE B O 1
ATOM 1708 N N . SER B 1 76 ? -6.0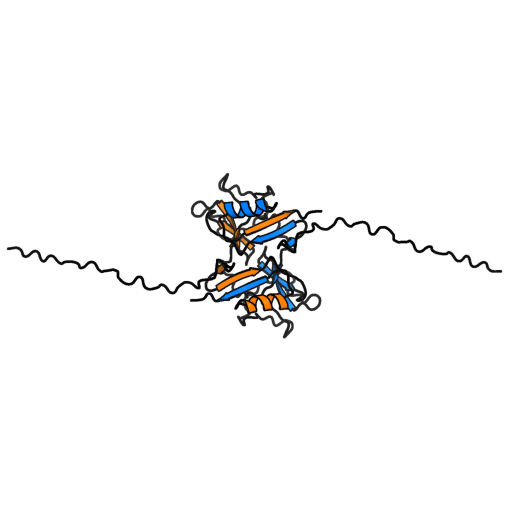55 4.801 2.846 1 89.5 76 SER B N 1
ATOM 1709 C CA . SER B 1 76 ? -5.039 5.844 2.879 1 89.5 76 SER B CA 1
ATOM 1710 C C . SER B 1 76 ? -4.031 5.602 3.996 1 89.5 76 SER B C 1
ATOM 1712 O O . SER B 1 76 ? -4.398 5.168 5.09 1 89.5 76 SER B O 1
ATOM 1714 N N . MET B 1 77 ? -2.779 5.883 3.629 1 92 77 MET B N 1
ATOM 1715 C CA . MET B 1 77 ? -1.709 5.828 4.621 1 92 77 MET B CA 1
ATOM 1716 C C . MET B 1 77 ? -0.931 7.141 4.656 1 92 77 MET B C 1
ATOM 1718 O O . MET B 1 77 ? -0.718 7.77 3.617 1 92 77 MET B O 1
ATOM 1722 N N . TRP B 1 78 ? -0.48 7.473 5.871 1 97 78 TRP B N 1
ATOM 1723 C CA . TRP B 1 78 ? 0.292 8.703 6.023 1 97 78 TRP B CA 1
ATOM 1724 C C . TRP B 1 78 ? 1.652 8.578 5.348 1 97 78 TRP B C 1
ATOM 1726 O O . TRP B 1 78 ? 2.307 7.535 5.438 1 97 78 TRP B O 1
ATOM 1736 N N . MET B 1 79 ? 2.039 9.672 4.75 1 97.19 79 MET B N 1
ATOM 1737 C CA . MET B 1 79 ? 3.404 9.938 4.301 1 97.19 79 MET B CA 1
ATOM 1738 C C . MET B 1 79 ? 3.979 11.164 5 1 97.19 79 MET B C 1
ATOM 1740 O O . MET B 1 79 ? 3.26 11.875 5.703 1 97.19 79 MET B O 1
ATOM 1744 N N . GLY B 1 80 ? 5.203 11.492 4.648 1 98.44 80 GLY B N 1
ATOM 1745 C CA . GLY B 1 80 ? 5.898 12.539 5.379 1 98.44 80 GLY B CA 1
ATOM 1746 C C . GLY B 1 80 ? 5.633 13.93 4.828 1 98.44 80 GLY B C 1
ATOM 1747 O O . GLY B 1 80 ? 6.172 14.914 5.336 1 98.44 80 GLY B O 1
ATOM 1748 N N . GLY B 1 81 ? 4.812 14.078 3.916 1 98.38 81 GLY B N 1
ATOM 1749 C CA . GLY B 1 81 ? 4.547 15.375 3.32 1 98.38 81 GLY B CA 1
ATOM 1750 C C . GLY B 1 81 ? 3.615 16.234 4.152 1 98.38 81 GLY B C 1
ATOM 1751 O O . GLY B 1 81 ? 2.66 15.727 4.746 1 98.38 81 GLY B O 1
ATOM 1752 N N . HIS B 1 82 ? 3.955 17.531 4.172 1 98.75 82 HIS B N 1
ATOM 1753 C CA . HIS B 1 82 ? 3.09 18.484 4.859 1 98.75 82 HIS B CA 1
ATOM 1754 C C . HIS B 1 82 ? 3.326 19.906 4.355 1 98.75 82 HIS B C 1
ATOM 1756 O O . HIS B 1 82 ? 4.371 20.203 3.766 1 98.75 82 HIS B O 1
ATOM 1762 N N . ASP B 1 83 ? 2.332 20.734 4.531 1 98.56 83 ASP B N 1
ATOM 1763 C CA . ASP B 1 83 ? 2.502 22.156 4.254 1 98.56 83 ASP B CA 1
ATOM 1764 C C . ASP B 1 83 ? 1.984 23 5.414 1 98.56 83 ASP B C 1
ATOM 1766 O O . ASP B 1 83 ? 1.368 24.047 5.199 1 98.56 83 ASP B O 1
ATOM 1770 N N . SER B 1 84 ? 2.277 22.547 6.59 1 97.19 84 SER B N 1
ATOM 1771 C CA . SER B 1 84 ? 1.777 23.172 7.809 1 97.19 84 SER B CA 1
ATOM 1772 C C . SER B 1 84 ? 2.531 24.469 8.117 1 97.19 84 SER B C 1
ATOM 1774 O O . SER B 1 84 ? 2.025 25.328 8.828 1 97.19 84 SER B O 1
ATOM 1776 N N . MET B 1 85 ? 3.736 24.594 7.73 1 96.19 85 MET B N 1
ATOM 1777 C CA . MET B 1 85 ? 4.527 25.797 7.98 1 96.19 85 MET B CA 1
ATOM 1778 C C . MET B 1 85 ? 4.086 26.938 7.074 1 96.19 85 MET B C 1
ATOM 1780 O O . MET B 1 85 ? 3.939 28.078 7.527 1 96.19 85 MET B O 1
ATOM 1784 N N . THR B 1 86 ? 4.016 26.688 5.812 1 96.56 86 THR B N 1
ATOM 1785 C CA . THR B 1 86 ? 3.512 27.609 4.789 1 96.56 86 THR B CA 1
ATOM 1786 C C . THR B 1 86 ? 2.492 26.906 3.896 1 96.56 86 THR B C 1
ATOM 1788 O O . THR B 1 86 ? 2.838 25.969 3.164 1 96.56 86 THR B O 1
ATOM 1791 N N . GLU B 1 87 ? 1.254 27.422 3.957 1 96 87 GLU B N 1
ATOM 1792 C CA . GLU B 1 87 ? 0.236 26.812 3.109 1 96 87 GLU B CA 1
ATOM 1793 C C . GLU B 1 87 ? 0.66 26.812 1.644 1 96 87 GLU B C 1
ATOM 1795 O O . GLU B 1 87 ? 1.033 27.859 1.104 1 96 87 GLU B O 1
ATOM 1800 N N . GLY B 1 88 ? 0.625 25.625 0.993 1 96.56 88 GLY B N 1
ATOM 1801 C CA . GLY B 1 88 ? 1.058 25.484 -0.388 1 96.56 88 GLY B CA 1
ATOM 1802 C C . GLY B 1 88 ? 2.535 25.172 -0.52 1 96.56 88 GLY B C 1
ATOM 1803 O O . GLY B 1 88 ? 2.994 24.75 -1.584 1 96.56 88 GLY B O 1
ATOM 1804 N N . GLY B 1 89 ? 3.303 25.375 0.467 1 97.81 89 GLY B N 1
ATOM 1805 C CA . GLY B 1 89 ? 4.723 25.047 0.491 1 97.81 89 GLY B CA 1
ATOM 1806 C C . GLY B 1 89 ? 5.008 23.641 1.001 1 97.81 89 GLY B C 1
ATOM 1807 O O . GLY B 1 89 ? 5.477 23.469 2.127 1 97.81 89 GLY B O 1
ATOM 1808 N N . TRP B 1 90 ? 4.715 22.672 0.211 1 98.44 90 TRP B N 1
ATOM 1809 C CA . TRP B 1 90 ? 4.84 21.281 0.619 1 98.44 90 TRP B CA 1
ATOM 1810 C C . TRP B 1 90 ? 6.305 20.906 0.823 1 98.44 90 TRP B C 1
ATOM 1812 O O . TRP B 1 90 ? 7.168 21.297 0.041 1 98.44 90 TRP B O 1
ATOM 1822 N N . GLU B 1 91 ? 6.539 20.156 1.899 1 98.31 91 GLU B N 1
ATOM 1823 C CA . GLU B 1 91 ? 7.867 19.641 2.221 1 98.31 91 GLU B CA 1
ATOM 1824 C C . GLU B 1 91 ? 7.797 18.234 2.781 1 98.31 91 GLU B C 1
ATOM 1826 O O . GLU B 1 91 ? 6.777 17.828 3.352 1 98.31 91 GLU B O 1
ATOM 1831 N N . TRP B 1 92 ? 8.898 17.562 2.574 1 98.12 92 TRP B N 1
ATOM 1832 C CA . TRP B 1 92 ? 9.055 16.266 3.23 1 98.12 92 TRP B CA 1
ATOM 1833 C C . TRP B 1 92 ? 9.672 16.438 4.617 1 98.12 92 TRP B C 1
ATOM 1835 O O . TRP B 1 92 ? 10.586 17.25 4.809 1 98.12 92 TRP B O 1
ATOM 1845 N N . THR B 1 93 ? 9.227 15.625 5.488 1 98.44 93 THR B N 1
ATOM 1846 C CA . THR B 1 93 ? 9.734 15.695 6.852 1 98.44 93 THR B CA 1
ATOM 1847 C C . THR B 1 93 ? 11.211 15.328 6.902 1 98.44 93 THR B C 1
ATOM 1849 O O . THR B 1 93 ? 11.945 15.773 7.789 1 98.44 93 THR B O 1
ATOM 1852 N N . ASP B 1 94 ? 11.633 14.578 5.969 1 96.62 94 ASP B N 1
ATOM 1853 C CA . ASP B 1 94 ? 13.023 14.133 6.008 1 96.62 94 ASP B CA 1
ATOM 1854 C C . ASP B 1 94 ? 13.93 15.109 5.266 1 96.62 94 ASP B C 1
ATOM 1856 O O . ASP B 1 94 ? 15.125 14.859 5.113 1 96.62 94 ASP B O 1
ATOM 1860 N N . GLY B 1 95 ? 13.391 16.078 4.746 1 96.56 95 GLY B N 1
ATOM 1861 C CA . GLY B 1 95 ? 14.188 17.125 4.121 1 96.56 95 GLY B CA 1
ATOM 1862 C C . GLY B 1 95 ? 14.453 16.875 2.65 1 96.56 95 GLY B C 1
ATOM 1863 O O . GLY B 1 95 ? 15.039 17.719 1.968 1 96.56 95 GLY B O 1
ATOM 1864 N N . SER B 1 96 ? 14.039 15.773 2.111 1 95.44 96 SER B N 1
ATOM 1865 C CA . SER B 1 96 ? 14.211 15.516 0.686 1 95.44 96 SER B CA 1
ATOM 1866 C C . SER B 1 96 ? 13.523 16.578 -0.161 1 95.44 96 SER B C 1
ATOM 1868 O O . SER B 1 96 ? 12.57 17.219 0.29 1 95.44 96 SER B O 1
ATOM 1870 N N . PRO B 1 97 ? 14.047 16.734 -1.394 1 95.69 97 PRO B N 1
ATOM 1871 C CA . PRO B 1 97 ? 13.367 17.688 -2.268 1 95.69 97 PRO B CA 1
ATOM 1872 C C . PRO B 1 97 ? 11.945 17.266 -2.625 1 95.69 97 PRO B C 1
ATOM 1874 O O . PRO B 1 97 ? 11.711 16.094 -2.93 1 95.69 97 PRO B O 1
ATOM 1877 N N . PHE B 1 98 ? 11.07 18.219 -2.52 1 96.19 98 PHE B N 1
ATOM 1878 C CA . PHE B 1 98 ? 9.688 17.953 -2.904 1 96.19 98 PHE B CA 1
ATOM 1879 C C . PHE B 1 98 ? 9.469 18.281 -4.375 1 96.19 98 PHE B C 1
ATOM 1881 O O . PHE B 1 98 ? 8.773 19.25 -4.703 1 96.19 98 PHE B O 1
ATOM 1888 N N . ARG B 1 99 ? 9.984 17.406 -5.27 1 93.5 99 ARG B N 1
ATOM 1889 C CA . ARG B 1 99 ? 9.977 17.703 -6.699 1 93.5 99 ARG B CA 1
ATOM 1890 C C . ARG B 1 99 ? 9.062 16.734 -7.453 1 93.5 99 ARG B C 1
ATOM 1892 O O . ARG B 1 99 ? 8.453 17.109 -8.453 1 93.5 99 ARG B O 1
ATOM 1899 N N . PHE B 1 100 ? 9.117 15.586 -7.043 1 92.25 100 PHE B N 1
ATOM 1900 C CA . PHE B 1 100 ? 8.188 14.633 -7.629 1 92.25 100 PHE B CA 1
ATOM 1901 C C . PHE B 1 100 ? 6.801 14.781 -7.004 1 92.25 100 PHE B C 1
ATOM 1903 O O . PHE B 1 100 ? 6.668 14.789 -5.777 1 92.25 100 PHE B O 1
ATOM 1910 N N . ILE B 1 101 ? 5.746 14.945 -7.891 1 92 101 ILE B N 1
ATOM 1911 C CA . ILE B 1 101 ? 4.387 15.117 -7.383 1 92 101 ILE B CA 1
ATOM 1912 C C . ILE B 1 101 ? 3.463 14.078 -8.008 1 92 101 ILE B C 1
ATOM 1914 O O . ILE B 1 101 ? 3.582 13.766 -9.195 1 92 101 ILE B O 1
ATOM 1918 N N . HIS B 1 102 ? 2.482 13.516 -7.172 1 91.75 102 HIS B N 1
ATOM 1919 C CA . HIS B 1 102 ? 1.507 12.539 -7.637 1 91.75 102 HIS B CA 1
ATOM 1920 C C . HIS B 1 102 ? 0.148 12.758 -6.977 1 91.75 102 HIS B C 1
ATOM 1922 O O . HIS B 1 102 ? -0.429 11.828 -6.41 1 91.75 102 HIS B O 1
ATOM 1928 N N . TRP B 1 103 ? -0.362 13.922 -7.184 1 94.56 103 TRP B N 1
ATOM 1929 C CA . TRP B 1 103 ? -1.611 14.312 -6.543 1 94.56 103 TRP B CA 1
ATOM 1930 C C . TRP B 1 103 ? -2.791 13.547 -7.133 1 94.56 103 TRP B C 1
ATOM 1932 O O . TRP B 1 103 ? -2.852 13.328 -8.344 1 94.56 103 TRP B O 1
ATOM 1942 N N . ASN B 1 104 ? -3.672 13.203 -6.258 1 91.88 104 ASN B N 1
ATOM 1943 C CA . ASN B 1 104 ? -4.984 12.758 -6.719 1 91.88 104 ASN B CA 1
ATOM 1944 C C . ASN B 1 104 ? -5.766 13.898 -7.363 1 91.88 104 ASN B C 1
ATOM 1946 O O . ASN B 1 104 ? -5.574 15.062 -7.02 1 91.88 104 ASN B O 1
ATOM 1950 N N . ALA B 1 105 ? -6.648 13.5 -8.273 1 90.81 105 ALA B N 1
ATOM 1951 C CA . ALA B 1 105 ? -7.484 14.523 -8.898 1 90.81 105 ALA B CA 1
ATOM 1952 C C . ALA B 1 105 ? -8.172 15.383 -7.84 1 90.81 105 ALA B C 1
ATOM 1954 O O . ALA B 1 105 ? -8.727 14.859 -6.867 1 90.81 105 ALA B O 1
ATOM 1955 N N . GLY B 1 106 ? -8.031 16.703 -7.996 1 94.44 106 GLY B N 1
ATOM 1956 C CA . GLY B 1 106 ? -8.672 17.625 -7.078 1 94.44 106 GLY B CA 1
ATOM 1957 C C . GLY B 1 106 ? -7.805 17.984 -5.883 1 94.44 106 GLY B C 1
ATOM 1958 O O . GLY B 1 106 ? -8.211 18.781 -5.031 1 94.44 106 GLY B O 1
ATOM 1959 N N . ASN B 1 107 ? -6.652 17.406 -5.82 1 95.44 107 ASN B N 1
ATOM 1960 C CA . ASN B 1 107 ? -5.73 17.672 -4.723 1 95.44 107 ASN B CA 1
ATOM 1961 C C . ASN B 1 107 ? -4.461 18.359 -5.211 1 95.44 107 ASN B C 1
ATOM 1963 O O . ASN B 1 107 ? -4.109 18.266 -6.391 1 95.44 107 ASN B O 1
ATOM 1967 N N . PRO B 1 108 ? -3.762 19.031 -4.312 1 97.06 108 PRO B N 1
ATOM 1968 C CA . PRO B 1 108 ? -4.215 19.422 -2.973 1 97.06 108 PRO B CA 1
ATOM 1969 C C . PRO B 1 108 ? -5.301 20.484 -3 1 97.06 108 PRO B C 1
ATOM 1971 O O . PRO B 1 108 ? -5.25 21.406 -3.828 1 97.06 108 PRO B O 1
ATOM 1974 N N . ASP B 1 109 ? -6.324 20.375 -2.051 1 96.69 109 ASP B N 1
ATOM 1975 C CA . ASP B 1 109 ? -7.426 21.344 -2.105 1 96.69 109 ASP B CA 1
ATOM 1976 C C . ASP B 1 109 ? -7.582 22.078 -0.777 1 96.69 109 ASP B C 1
ATOM 1978 O O . ASP B 1 109 ? -8.43 22.953 -0.646 1 96.69 109 ASP B O 1
ATOM 1982 N N . ASP B 1 110 ? -6.758 21.812 0.201 1 97.12 110 ASP B N 1
ATOM 1983 C CA . ASP B 1 110 ? -6.781 22.438 1.52 1 97.12 110 ASP B CA 1
ATOM 1984 C C . ASP B 1 110 ? -8.188 22.406 2.111 1 97.12 110 ASP B C 1
ATOM 1986 O O . ASP B 1 110 ? -8.625 23.391 2.723 1 97.12 110 ASP B O 1
ATOM 1990 N N . TYR B 1 111 ? -8.875 21.344 1.807 1 94.75 111 TYR B N 1
ATOM 1991 C CA . TYR B 1 111 ? -10.234 21.219 2.332 1 94.75 111 TYR B CA 1
ATOM 1992 C C . TYR B 1 111 ? -10.234 21.297 3.855 1 94.75 111 TYR B C 1
ATOM 1994 O O . TYR B 1 111 ? -9.664 20.438 4.527 1 94.75 111 TYR B O 1
ATOM 2002 N N . TYR B 1 112 ? -10.781 22.391 4.473 1 95.56 112 TYR B N 1
ATOM 2003 C CA . TYR B 1 112 ? -10.891 22.656 5.902 1 95.56 112 TYR B CA 1
ATOM 2004 C C . TYR B 1 112 ? -9.516 22.703 6.555 1 95.56 112 TYR B C 1
ATOM 2006 O O . TYR B 1 112 ? -9.32 22.188 7.652 1 95.56 112 TYR B O 1
ATOM 2014 N N . GLY B 1 113 ? -8.602 23.266 5.797 1 97.06 113 GLY B N 1
ATOM 2015 C CA . GLY B 1 113 ? -7.297 23.547 6.383 1 97.06 113 GLY B CA 1
ATOM 2016 C C . GLY B 1 113 ? -6.402 22.328 6.465 1 97.06 113 GLY B C 1
ATOM 2017 O O . GLY B 1 113 ? -5.605 22.188 7.398 1 97.06 113 GLY B O 1
ATOM 2018 N N . GLU B 1 114 ? -6.5 21.391 5.551 1 97.81 114 GLU B N 1
ATOM 2019 C CA . GLU B 1 114 ? -5.652 20.203 5.496 1 97.81 114 GLU B CA 1
ATOM 2020 C C . GLU B 1 114 ? -4.191 20.578 5.281 1 97.81 114 GLU B C 1
ATOM 2022 O O . GLU B 1 114 ? -3.885 21.5 4.516 1 97.81 114 GLU B O 1
ATOM 2027 N N . ASP B 1 115 ? -3.301 19.844 5.988 1 98.69 115 ASP B N 1
ATOM 2028 C CA . ASP B 1 115 ? -1.889 20.203 5.902 1 98.69 115 ASP B CA 1
ATOM 2029 C C . ASP B 1 115 ? -1.008 18.969 5.781 1 98.69 115 ASP B C 1
ATOM 2031 O O . ASP B 1 115 ? 0.214 19.078 5.66 1 98.69 115 ASP B O 1
ATOM 2035 N N . CYS B 1 116 ? -1.601 17.812 5.828 1 98.88 116 CYS B N 1
ATOM 2036 C CA . CYS B 1 116 ? -0.804 16.594 5.879 1 98.88 116 CYS B CA 1
ATOM 2037 C C . CYS B 1 116 ? -1.06 15.719 4.656 1 98.88 116 CYS B C 1
ATOM 2039 O O . CYS B 1 116 ? -2.121 15.812 4.039 1 98.88 116 CYS B O 1
ATOM 2041 N N . LEU B 1 117 ? -0.061 14.922 4.316 1 98.38 117 LEU B N 1
ATOM 2042 C CA . LEU B 1 117 ? -0.096 14.164 3.074 1 98.38 117 LEU B CA 1
ATOM 2043 C C . LEU B 1 117 ? -0.377 12.688 3.346 1 98.38 117 LEU B C 1
ATOM 2045 O O . LEU B 1 117 ? 0.278 12.07 4.191 1 98.38 117 LEU B O 1
ATOM 2049 N N . SER B 1 118 ? -1.396 12.117 2.695 1 96.56 118 SER B N 1
ATOM 2050 C CA . SER B 1 118 ? -1.671 10.688 2.689 1 96.56 118 SER B CA 1
ATOM 2051 C C . SER B 1 118 ? -1.659 10.125 1.271 1 96.56 118 SER B C 1
ATOM 2053 O O . SER B 1 118 ? -1.813 10.875 0.302 1 96.56 118 SER B O 1
ATOM 2055 N N . MET B 1 119 ? -1.421 8.844 1.192 1 92.12 119 MET B N 1
ATOM 2056 C CA . MET B 1 119 ? -1.406 8.156 -0.095 1 92.12 119 MET B CA 1
ATOM 2057 C C . MET B 1 119 ? -2.508 7.102 -0.16 1 92.12 119 MET B C 1
ATOM 2059 O O . MET B 1 119 ? -2.725 6.363 0.803 1 92.12 119 MET B O 1
ATOM 2063 N N . LEU B 1 120 ? -3.139 7.098 -1.299 1 88.62 120 LEU B N 1
ATOM 2064 C CA . LEU B 1 120 ? -4.059 6.004 -1.59 1 88.62 120 LEU B CA 1
ATOM 2065 C C . LEU B 1 120 ? -3.305 4.762 -2.053 1 88.62 120 LEU B C 1
ATOM 2067 O O . LEU B 1 120 ? -2.668 4.777 -3.109 1 88.62 120 LEU B O 1
ATOM 2071 N N . ILE B 1 121 ? -3.42 3.668 -1.352 1 82.31 121 ILE B N 1
ATOM 2072 C CA . ILE B 1 121 ? -2.564 2.504 -1.56 1 82.31 121 ILE B CA 1
ATOM 2073 C C . ILE B 1 121 ? -2.943 1.813 -2.867 1 82.31 121 ILE B C 1
ATOM 2075 O O . ILE B 1 121 ? -2.08 1.267 -3.559 1 82.31 121 ILE B O 1
ATOM 2079 N N . ASN B 1 122 ? -4.164 1.854 -3.328 1 78.94 122 ASN B N 1
ATOM 2080 C CA . ASN B 1 122 ? -4.602 1.14 -4.523 1 78.94 122 ASN B CA 1
ATOM 2081 C C . ASN B 1 122 ? -4.148 1.851 -5.797 1 78.94 122 ASN B C 1
ATOM 2083 O O . ASN B 1 122 ? -4.125 1.25 -6.871 1 78.94 122 ASN B O 1
ATOM 2087 N N . SER B 1 123 ? -3.732 3.117 -5.664 1 82.19 123 SER B N 1
ATOM 2088 C CA . SER B 1 123 ? -3.402 3.877 -6.867 1 82.19 123 SER B CA 1
ATOM 2089 C C . SER B 1 123 ? -2.078 4.617 -6.707 1 82.19 123 SER B C 1
ATOM 2091 O O . SER B 1 123 ? -1.454 5.004 -7.695 1 82.19 123 SER B O 1
ATOM 2093 N N . GLY B 1 124 ? -1.7 4.844 -5.488 1 85.88 124 GLY B N 1
ATOM 2094 C CA . GLY B 1 124 ? -0.469 5.574 -5.227 1 85.88 124 GLY B CA 1
ATOM 2095 C C . GLY B 1 124 ? -0.652 7.078 -5.242 1 85.88 124 GLY B C 1
ATOM 2096 O O . GLY B 1 124 ? 0.286 7.828 -4.957 1 85.88 124 GLY B O 1
ATOM 2097 N N . TYR B 1 125 ? -1.833 7.586 -5.477 1 89.69 125 TYR B N 1
ATOM 2098 C CA . TYR B 1 125 ? -2.072 9.023 -5.555 1 89.69 125 TYR B CA 1
ATOM 2099 C C . TYR B 1 125 ? -2.094 9.648 -4.168 1 89.69 125 TYR B C 1
ATOM 2101 O O . TYR B 1 125 ? -2.369 8.969 -3.176 1 89.69 125 TYR B O 1
ATOM 2109 N N . TRP B 1 126 ? -1.774 10.969 -4.203 1 94.44 126 TRP B N 1
ATOM 2110 C CA . TRP B 1 126 ? -1.602 11.688 -2.943 1 94.44 126 TRP B CA 1
ATOM 2111 C C . TRP B 1 126 ? -2.826 12.539 -2.631 1 94.44 126 TRP B C 1
ATOM 2113 O O . TRP B 1 126 ? -3.449 13.102 -3.537 1 94.44 126 TRP B O 1
ATOM 2123 N N . ASN B 1 127 ? -3.09 12.586 -1.344 1 95.62 127 ASN B N 1
ATOM 2124 C CA . ASN B 1 127 ? -4.199 13.406 -0.866 1 95.62 127 ASN B CA 1
ATOM 2125 C C . ASN B 1 127 ? -3.74 14.406 0.194 1 95.62 127 ASN B C 1
ATOM 2127 O O . ASN B 1 127 ? -3.037 14.039 1.137 1 95.62 127 ASN B O 1
ATOM 2131 N N . ASP B 1 128 ? -4.145 15.695 -0.055 1 97.62 128 ASP B N 1
ATOM 2132 C CA . ASP B 1 128 ? -4.121 16.703 0.996 1 97.62 128 ASP B CA 1
ATOM 2133 C C . ASP B 1 128 ? -5.168 16.422 2.066 1 97.62 128 ASP B C 1
ATOM 2135 O O . ASP B 1 128 ? -6.367 16.562 1.822 1 97.62 128 ASP B O 1
ATOM 2139 N N . ASP B 1 129 ? -4.637 16.094 3.266 1 97.75 129 ASP B N 1
ATOM 2140 C CA . ASP B 1 129 ? -5.504 15.414 4.223 1 97.75 129 ASP B CA 1
ATOM 2141 C C . ASP B 1 129 ? -5.492 16.125 5.574 1 97.75 129 ASP B C 1
ATOM 2143 O O . ASP B 1 129 ? -4.621 16.953 5.84 1 97.75 129 ASP B O 1
ATOM 2147 N N . ASN B 1 130 ? -6.586 15.891 6.375 1 98.12 130 ASN B N 1
ATOM 2148 C CA . ASN B 1 130 ? -6.664 16.422 7.73 1 98.12 130 ASN B CA 1
ATOM 2149 C C . ASN B 1 130 ? -5.703 15.703 8.672 1 98.12 130 ASN B C 1
ATOM 2151 O O . ASN B 1 130 ? -5.812 14.492 8.867 1 98.12 130 ASN B O 1
ATOM 2155 N N . CYS B 1 131 ? -4.848 16.453 9.32 1 98.62 131 CYS B N 1
ATOM 2156 C CA . CYS B 1 131 ? -3.738 15.891 10.086 1 98.62 131 CYS B CA 1
ATOM 2157 C C . CYS B 1 131 ? -4.25 15.102 11.281 1 98.62 131 CYS B C 1
ATOM 2159 O O . CYS B 1 131 ? -3.527 14.273 11.844 1 98.62 131 CYS B O 1
ATOM 2161 N N . GLU B 1 132 ? -5.473 15.328 11.641 1 97.94 132 GLU B N 1
ATOM 2162 C CA . GLU B 1 132 ? -5.996 14.734 12.867 1 97.94 132 GLU B CA 1
ATOM 2163 C C . GLU B 1 132 ? -6.703 13.414 12.578 1 97.94 132 GLU B C 1
ATOM 2165 O O . GLU B 1 132 ? -7.066 12.68 13.5 1 97.94 132 GLU B O 1
ATOM 2170 N N . TYR B 1 133 ? -6.914 13.156 11.297 1 95.44 133 TYR B N 1
ATOM 2171 C CA . TYR B 1 133 ? -7.516 11.859 10.992 1 95.44 133 TYR B CA 1
ATOM 2172 C C . TYR B 1 133 ? -6.594 10.719 11.398 1 95.44 133 TYR B C 1
ATOM 2174 O O . TYR B 1 133 ? -5.375 10.898 11.484 1 95.44 133 TYR B O 1
ATOM 2182 N N . LYS B 1 134 ? -7.238 9.625 11.727 1 93 134 LYS B N 1
ATOM 2183 C CA . LYS B 1 134 ? -6.469 8.445 12.102 1 93 134 LYS B CA 1
ATOM 2184 C C . LYS B 1 134 ? -6.254 7.527 10.898 1 93 134 LYS B C 1
ATOM 2186 O O . LYS B 1 134 ? -7.215 7.027 10.312 1 93 134 LYS B O 1
ATOM 2191 N N . ARG B 1 135 ? -4.926 7.332 10.523 1 92 135 ARG B N 1
ATOM 2192 C CA . ARG B 1 135 ? -4.559 6.5 9.383 1 92 135 ARG B CA 1
ATOM 2193 C C . ARG B 1 135 ? -3.355 5.621 9.711 1 92 135 ARG B C 1
ATOM 2195 O O . ARG B 1 135 ? -2.623 5.891 10.664 1 92 135 ARG B O 1
ATOM 2202 N N . GLY B 1 136 ? -3.277 4.504 8.945 1 91.5 136 GLY B N 1
ATOM 2203 C CA . GLY B 1 136 ? -1.978 3.854 8.914 1 91.5 136 GLY B CA 1
ATOM 2204 C C . GLY B 1 136 ? -0.892 4.719 8.297 1 91.5 136 GLY B C 1
ATOM 2205 O O . GLY B 1 136 ? -1.169 5.816 7.805 1 91.5 136 GLY B O 1
ATOM 2206 N N . TYR B 1 137 ? 0.333 4.176 8.367 1 93.75 137 TYR B N 1
ATOM 2207 C CA . TYR B 1 137 ? 1.428 5.02 7.91 1 93.75 137 TYR B CA 1
ATOM 2208 C C . TYR B 1 137 ? 2.633 4.18 7.504 1 93.75 137 TYR B C 1
ATOM 2210 O O . TYR B 1 137 ? 2.717 3 7.848 1 93.75 137 TYR B O 1
ATOM 2218 N N . ILE B 1 138 ? 3.455 4.82 6.711 1 93.38 138 ILE B N 1
ATOM 2219 C CA . ILE B 1 138 ? 4.645 4.156 6.191 1 93.38 138 ILE B CA 1
ATOM 2220 C C . ILE B 1 138 ? 5.895 4.871 6.695 1 93.38 138 ILE B C 1
ATOM 2222 O O . ILE B 1 138 ? 6.012 6.094 6.566 1 93.38 138 ILE B O 1
ATOM 2226 N N . CYS B 1 139 ? 6.781 4.098 7.258 1 95.06 139 CYS B N 1
ATOM 2227 C CA . CYS B 1 139 ? 8.07 4.602 7.715 1 95.06 139 CYS B CA 1
ATOM 2228 C C . CYS B 1 139 ? 9.18 4.254 6.727 1 95.06 139 CYS B C 1
ATOM 2230 O O . CYS B 1 139 ? 9.141 3.199 6.09 1 95.06 139 CYS B O 1
ATOM 2232 N N . LYS B 1 140 ? 10.125 5.137 6.668 1 94.31 140 LYS B N 1
ATOM 2233 C CA . LYS B 1 140 ? 11.281 4.938 5.797 1 94.31 140 LYS B CA 1
ATOM 2234 C C . LYS B 1 140 ? 12.57 5.328 6.508 1 94.31 140 LYS B C 1
ATOM 2236 O O . LYS B 1 140 ? 12.625 6.348 7.199 1 94.31 140 LYS B O 1
ATOM 2241 N N . ARG B 1 141 ? 13.531 4.512 6.352 1 93.88 141 ARG B N 1
ATOM 2242 C CA . ARG B 1 141 ? 14.883 4.844 6.805 1 93.88 141 ARG B CA 1
ATOM 2243 C C . ARG B 1 141 ? 15.93 4.316 5.832 1 93.88 141 ARG B C 1
ATOM 2245 O O . ARG B 1 141 ? 15.625 3.486 4.973 1 93.88 141 ARG B O 1
ATOM 2252 N N . ARG B 1 142 ? 17.094 4.938 5.988 1 89.81 142 ARG B N 1
ATOM 2253 C CA . ARG B 1 142 ? 18.188 4.453 5.152 1 89.81 142 ARG B CA 1
ATOM 2254 C C . ARG B 1 142 ? 18.625 3.049 5.566 1 89.81 142 ARG B C 1
ATOM 2256 O O . ARG B 1 142 ? 18.703 2.746 6.758 1 89.81 142 ARG B O 1
ATOM 2263 N N . GLY B 1 143 ? 18.812 2.266 4.559 1 83.5 143 GLY B N 1
ATOM 2264 C CA . GLY B 1 143 ? 19.359 0.946 4.848 1 83.5 143 GLY B CA 1
ATOM 2265 C C . GLY B 1 143 ? 20.781 0.984 5.367 1 83.5 143 GLY B C 1
ATOM 2266 O O . GLY B 1 143 ? 21.562 1.86 4.988 1 83.5 143 GLY B O 1
ATOM 2267 N N . GLU B 1 144 ? 20.922 0.488 6.48 1 66 144 GLU B N 1
ATOM 2268 C CA . GLU B 1 144 ? 22.281 0.455 7.012 1 66 144 GLU B CA 1
ATOM 2269 C C . GLU B 1 144 ? 23.234 -0.261 6.059 1 66 144 GLU B C 1
ATOM 2271 O O . GLU B 1 144 ? 22.828 -1.2 5.367 1 66 144 GLU B O 1
ATOM 2276 N N . LYS B 1 145 ? 24.438 0.36 5.668 1 52.53 145 LYS B N 1
ATOM 2277 C CA . LYS B 1 145 ? 25.578 -0.258 4.988 1 52.53 145 LYS B CA 1
ATOM 2278 C C . LYS B 1 145 ? 26.281 -1.254 5.898 1 52.53 145 LYS B C 1
ATOM 2280 O O . LYS B 1 145 ? 26.344 -1.06 7.113 1 52.53 145 LYS B O 1
#

Solvent-accessible surface area (backbone atoms only — not comparable to full-atom values): 15831 Å² total; per-residue (Å²): 135,82,76,73,77,73,74,73,72,68,75,73,70,83,66,77,76,67,79,66,77,54,65,38,63,40,55,45,88,75,17,27,38,73,52,89,62,28,20,33,32,66,40,47,47,50,66,29,27,49,67,56,44,34,50,55,21,42,74,70,73,27,30,31,31,72,67,64,63,83,59,90,79,42,64,52,27,36,36,21,36,31,20,74,90,41,83,86,52,60,38,32,74,79,64,53,72,72,72,49,82,53,58,27,92,79,39,73,60,45,66,92,70,24,32,25,29,27,29,25,42,67,50,28,31,28,36,51,28,59,44,75,49,68,31,19,32,32,25,31,28,76,25,47,108,136,82,78,73,76,73,74,73,71,67,75,74,70,83,66,78,79,67,79,64,77,56,64,39,64,38,56,45,90,75,16,28,38,71,53,88,62,27,19,33,32,66,39,48,49,49,66,29,28,50,68,58,45,35,51,55,21,42,75,71,73,27,31,33,30,75,69,63,62,81,58,88,77,46,64,50,27,36,36,21,36,31,19,73,90,42,83,86,52,60,36,32,73,80,66,53,72,71,73,49,81,53,60,27,91,80,39,74,58,46,67,94,71,24,32,24,30,28,29,26,43,68,51,29,31,29,37,50,28,58,44,75,49,68,31,20,32,32,25,31,30,75,24,45,108

InterPro domains:
  IPR001304 C-type lectin-like [PF00059] (47-141)
  IPR001304 C-type lectin-like [PS50041] (35-140)
  IPR001304 C-type lectin-like [SM00034] (28-140)
  IPR016186 C-type lectin-like/link domain superfamily [G3DSA:3.10.100.10] (12-142)
  IPR016187 C-type lectin fold [SSF56436] (18-142)
  IPR018378 C-type lectin, conserved site [PS00615] (116-139)
  IPR050111 C-type lectin and snaclec domain-containing protein [PTHR22803] (19-143)

Radius of gyration: 26.35 Å; Cα contacts (8 Å, |Δi|>4): 610; chains: 2; bounding box: 130×69×52 Å

Organism: Neolamprologus brichardi (NCBI:txid32507)

Foldseek 3Di:
DPPPPPPPPPPPPPPDPPPPPPQCDFPVVVAWDDDHNDTDHDDPPDDDDPVVVQVVQVVVVHGPDDDDDPDPGAAKAFAQWWQLPPVVPIAGPVGDDPDDAFADVCPPPCVVNQTTWIAGPSPRHIYRDHPPDDHHYDDDDDDDD/DPPPPPPPPPPPPPPDPPPPPPQCDFPVVVAWDDDHNDTDHDDPPDDDDPVVVQVVQVVVVHGPDDDDDPDPGAAKAFAQWWQLPPVVPIAGPVGDDPDDAFADVCPPPCVVNQTTWIAGPSPRHIYRDHPPDDHHYDDDDDDDD

Nearest PDB structures (foldseek):
  2ox9-assembly2_B  TM=5.114E-01  e=6.489E-07  Mus musculus
  2zib-assembly1_A  TM=5.301E-01  e=2.713E-06  Brachyopsis segaliensis
  2py2-assembly6_F  TM=6.242E-01  e=1.454E-05  Clupea harengus
  6inv-assembly1_A  TM=5.460E-01  e=1.284E-05  Homo sapiens
  1lit-assembly1_A  TM=5.299E-01  e=2.545E-05  Homo sapiens